Protein AF-A0A135VD25-F1 (afdb_monomer_lite)

Secondary structure (DSSP, 8-state):
----HHHHTTTTTS-HHHHHHHHHHHHH-SSHHHHHHHHHHHHHHS---HHHHHHHHHHHHHTT-TTTHHHHHHH-TT-TTTHHHHHHHHHHHHS-S-HHHHHHHHHHHHHT---HHHHHHHHHHHHHHHHHTT-HHHHHHHHHHHHHHHHH-GGGGGGHHHHHHHHTTT--GGGTHHHHHHHHHHHHHTT-HHHHHHHHHHHHHHHTTT-HHHHHHHHHHHHHHHHHTT--TTGGGSS--

Structure (mmCIF, N/CA/C/O backbone):
data_AF-A0A135VD25-F1
#
_entry.id   AF-A0A135VD25-F1
#
loop_
_atom_site.group_PDB
_atom_site.id
_atom_site.type_symbol
_atom_site.label_atom_id
_atom_site.label_alt_id
_atom_site.label_comp_id
_atom_site.label_asym_id
_atom_site.label_entity_id
_atom_site.label_seq_id
_atom_site.pdbx_PDB_ins_code
_atom_site.Cartn_x
_atom_site.Cartn_y
_atom_site.Cartn_z
_atom_site.occupancy
_atom_site.B_iso_or_equiv
_atom_site.auth_seq_id
_atom_site.auth_comp_id
_atom_site.auth_asym_id
_atom_site.auth_atom_id
_atom_site.pdbx_PDB_model_num
ATOM 1 N N . MET A 1 1 ? -17.285 -12.670 -0.822 1.00 88.38 1 MET A N 1
ATOM 2 C CA . MET A 1 1 ? -16.237 -12.958 -1.839 1.00 88.38 1 MET A CA 1
ATOM 3 C C . MET A 1 1 ? -15.400 -14.140 -1.366 1.00 88.38 1 MET A C 1
ATOM 5 O O . MET A 1 1 ? -15.532 -14.524 -0.210 1.00 88.38 1 MET A O 1
ATOM 9 N N . LYS A 1 2 ? -14.571 -14.756 -2.224 1.00 86.19 2 LYS A N 1
ATOM 10 C CA . LYS A 1 2 ? -13.580 -15.730 -1.731 1.00 86.19 2 LYS A CA 1
ATOM 11 C C . LYS A 1 2 ? -12.600 -15.022 -0.794 1.00 86.19 2 LYS A C 1
ATOM 13 O O . LYS A 1 2 ? -12.337 -13.833 -0.969 1.00 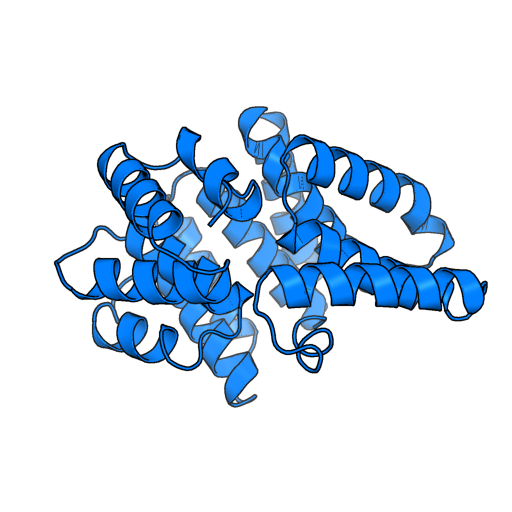86.19 2 LYS A O 1
ATOM 18 N N . THR A 1 3 ? -12.072 -15.758 0.178 1.00 88.06 3 THR A N 1
ATOM 19 C CA . THR A 1 3 ? -10.957 -15.297 1.006 1.00 88.06 3 THR A CA 1
ATOM 20 C C . THR A 1 3 ? -9.816 -14.846 0.100 1.00 88.06 3 THR A C 1
ATOM 22 O O . THR A 1 3 ? -9.421 -15.611 -0.774 1.00 88.06 3 THR A O 1
ATOM 25 N N . LEU A 1 4 ? -9.322 -13.620 0.292 1.00 90.81 4 LEU A N 1
ATOM 26 C CA . LEU A 1 4 ? -8.209 -13.081 -0.487 1.00 90.81 4 LEU A CA 1
ATOM 27 C C . LEU A 1 4 ? -6.986 -12.869 0.389 1.00 90.81 4 LEU A C 1
ATOM 29 O O . LEU A 1 4 ? -7.037 -12.115 1.368 1.00 90.81 4 LEU A O 1
ATOM 33 N N . GLY A 1 5 ? -5.867 -13.440 -0.038 1.00 92.75 5 GLY A N 1
ATOM 34 C CA . GLY A 1 5 ? -4.565 -13.251 0.588 1.00 92.75 5 GLY A CA 1
ATOM 35 C C . GLY A 1 5 ? -4.138 -11.791 0.747 1.00 92.75 5 GLY A C 1
ATOM 36 O O . GLY A 1 5 ? -3.578 -11.408 1.778 1.00 92.75 5 GLY A O 1
ATOM 37 N N . SER A 1 6 ? -4.517 -10.933 -0.209 1.00 92.62 6 SER A N 1
ATOM 38 C CA . SER A 1 6 ? -4.316 -9.475 -0.146 1.00 92.62 6 SER A CA 1
ATOM 39 C C . SER A 1 6 ? -4.931 -8.811 1.095 1.00 92.62 6 SER A C 1
ATOM 41 O O . SER A 1 6 ? -4.497 -7.722 1.472 1.00 92.62 6 SER A O 1
ATOM 43 N N . VAL A 1 7 ? -5.914 -9.456 1.734 1.00 94.75 7 VAL A N 1
ATOM 44 C CA . VAL A 1 7 ? -6.545 -9.026 2.992 1.00 94.75 7 VAL A CA 1
ATOM 45 C C . VAL A 1 7 ? -6.082 -9.894 4.161 1.00 94.75 7 VAL A C 1
ATOM 47 O O . VAL A 1 7 ? -5.692 -9.372 5.204 1.00 94.75 7 VAL A O 1
ATOM 50 N N . THR A 1 8 ? -6.095 -11.219 4.018 1.00 95.69 8 THR A N 1
ATOM 51 C CA . THR A 1 8 ? -5.834 -12.123 5.150 1.00 95.69 8 THR A CA 1
ATOM 52 C C . THR A 1 8 ? -4.394 -12.104 5.633 1.00 95.69 8 THR A C 1
ATOM 54 O O . THR A 1 8 ? -4.139 -12.482 6.776 1.00 95.69 8 THR A O 1
ATOM 57 N N . LYS A 1 9 ? -3.447 -11.603 4.831 1.00 95.00 9 LYS A N 1
ATOM 58 C CA . LYS A 1 9 ? -2.068 -11.379 5.288 1.00 95.00 9 LYS A CA 1
ATOM 59 C C . LYS A 1 9 ? -1.974 -10.463 6.518 1.00 95.00 9 LYS A C 1
ATOM 61 O O . LYS A 1 9 ? -0.999 -10.562 7.253 1.00 95.00 9 LYS A O 1
ATOM 66 N N . TYR A 1 10 ? -2.989 -9.627 6.775 1.00 95.94 10 TYR A N 1
ATOM 67 C CA . TYR A 1 10 ? -3.052 -8.758 7.956 1.00 95.94 10 TYR A CA 1
ATOM 68 C C . TYR A 1 10 ? -3.521 -9.464 9.236 1.00 95.94 10 TYR A C 1
ATOM 70 O O . TYR A 1 10 ? -3.301 -8.943 10.324 1.00 95.94 10 TYR A O 1
ATOM 78 N N . TYR A 1 11 ? -4.148 -10.644 9.152 1.00 96.56 11 TYR A N 1
ATOM 79 C CA . TYR A 1 11 ? -4.859 -11.268 10.285 1.00 96.56 11 TYR A CA 1
ATOM 80 C C . TYR A 1 11 ? -3.990 -11.619 11.487 1.00 96.56 11 TYR A C 1
ATOM 82 O O . TYR A 1 11 ? -4.513 -11.757 12.589 1.00 96.56 11 TYR A O 1
ATOM 90 N N . LYS A 1 12 ? -2.690 -11.810 11.269 1.00 95.75 12 LYS A N 1
ATOM 91 C CA . LYS A 1 12 ? -1.729 -12.105 12.334 1.00 95.75 12 LYS A CA 1
ATOM 92 C C . LYS A 1 12 ? -1.197 -10.862 13.043 1.00 95.75 12 LYS A C 1
ATOM 94 O O . LYS A 1 12 ? -0.591 -10.998 14.095 1.00 95.75 12 LYS A O 1
ATOM 99 N N . PHE A 1 13 ? -1.415 -9.687 12.458 1.00 96.25 13 PHE A N 1
ATOM 100 C CA . PHE A 1 13 ? -0.903 -8.425 12.973 1.00 96.25 13 PHE A CA 1
ATOM 101 C C . PHE A 1 13 ? -1.983 -7.592 13.657 1.00 96.25 13 PHE A C 1
ATOM 103 O O . PHE A 1 13 ? -1.699 -6.907 14.622 1.00 96.25 13 PHE A O 1
ATOM 110 N N . VAL A 1 14 ? -3.222 -7.668 13.171 1.00 96.88 14 VAL A N 1
ATOM 111 C CA . VAL A 1 14 ? -4.317 -6.850 13.702 1.00 96.88 14 VAL A CA 1
ATOM 112 C C . VAL A 1 14 ? -4.973 -7.475 14.929 1.00 96.88 14 VAL A C 1
ATOM 114 O O . VAL A 1 14 ? -5.020 -8.700 15.086 1.00 96.88 14 VAL A O 1
ATOM 117 N N . ASP A 1 15 ? -5.579 -6.631 15.762 1.00 96.38 15 ASP A N 1
ATOM 118 C CA . ASP A 1 15 ? -6.350 -7.086 16.916 1.00 96.38 15 ASP A CA 1
ATOM 119 C C . ASP A 1 15 ? -7.551 -7.982 16.515 1.00 96.38 15 ASP A C 1
ATOM 121 O O . ASP A 1 15 ? -8.098 -7.856 15.408 1.00 96.38 15 ASP A O 1
ATOM 125 N N . PRO A 1 16 ? -8.034 -8.870 17.412 1.00 96.38 16 PRO A N 1
ATOM 126 C CA . PRO A 1 16 ? -9.152 -9.767 17.111 1.00 96.38 16 PRO A CA 1
ATOM 127 C C . PRO A 1 16 ? -10.431 -9.063 16.637 1.00 96.38 16 PRO A C 1
ATOM 129 O O . PRO A 1 16 ? -11.150 -9.603 15.797 1.00 96.38 16 PRO A O 1
ATOM 132 N N . GLY A 1 17 ? -10.726 -7.862 17.141 1.00 96.25 17 GLY A N 1
ATOM 133 C CA . GLY A 1 17 ? -11.891 -7.082 16.727 1.00 96.25 17 GLY A CA 1
ATOM 134 C C . GLY A 1 17 ? -11.753 -6.560 15.298 1.00 96.25 17 GLY A C 1
ATOM 135 O O . GLY A 1 17 ? -12.694 -6.667 14.507 1.00 96.25 17 GLY A O 1
ATOM 136 N N . THR A 1 18 ? -10.573 -6.058 14.932 1.00 96.62 18 THR A N 1
ATOM 137 C CA . THR A 1 18 ? -10.276 -5.659 13.547 1.00 96.62 18 THR A CA 1
ATOM 138 C C . THR A 1 18 ? -10.302 -6.860 12.604 1.00 96.62 18 THR A C 1
ATOM 140 O O . THR A 1 18 ? -10.887 -6.766 11.523 1.00 96.62 18 THR A O 1
ATOM 143 N N . ARG A 1 19 ? -9.778 -8.019 13.022 1.00 97.25 19 ARG A N 1
ATOM 144 C CA . ARG A 1 19 ? -9.873 -9.264 12.247 1.00 97.25 19 ARG A CA 1
ATOM 145 C C . ARG A 1 19 ? -11.322 -9.674 11.972 1.00 97.25 19 ARG A C 1
ATOM 147 O O . ARG A 1 19 ? -11.669 -9.885 10.813 1.00 97.25 19 ARG A O 1
ATOM 154 N N . ILE A 1 20 ? -12.170 -9.728 13.002 1.00 96.81 20 ILE A N 1
ATOM 155 C CA . ILE A 1 20 ? -13.599 -10.059 12.852 1.00 96.81 20 ILE A CA 1
ATOM 156 C C . ILE A 1 20 ? -14.283 -9.073 11.897 1.00 96.81 20 ILE A C 1
ATOM 158 O O . ILE A 1 20 ? -15.093 -9.469 11.060 1.00 96.81 20 ILE A O 1
ATOM 162 N N . MET A 1 21 ? -13.951 -7.781 11.980 1.00 96.50 21 MET A N 1
ATOM 163 C CA . MET A 1 21 ? -14.495 -6.784 11.058 1.00 96.50 21 MET A CA 1
ATOM 164 C C . MET A 1 21 ? -14.077 -7.062 9.607 1.00 96.50 21 MET A C 1
ATOM 166 O O . MET A 1 21 ? -14.935 -7.013 8.725 1.00 96.50 21 MET A O 1
ATOM 170 N N . LEU A 1 22 ? -12.800 -7.372 9.356 1.00 96.75 22 LEU A N 1
ATOM 171 C CA . LEU A 1 22 ? -12.301 -7.727 8.023 1.00 96.75 22 LEU A CA 1
ATOM 172 C C . LEU A 1 22 ? -13.005 -8.975 7.472 1.00 96.75 22 LEU A C 1
ATOM 174 O O . LEU A 1 22 ? -13.460 -8.948 6.330 1.00 96.75 22 LEU A O 1
ATOM 178 N N . GLU A 1 23 ? -13.125 -10.034 8.279 1.00 96.56 23 GLU A N 1
ATOM 179 C CA . GLU A 1 23 ? -13.826 -11.279 7.925 1.00 96.56 23 GLU A CA 1
ATOM 180 C C . GLU A 1 23 ? -15.292 -10.992 7.552 1.00 96.56 23 GLU A C 1
ATOM 182 O O . GLU A 1 23 ? -15.715 -11.291 6.436 1.00 96.56 23 GLU A O 1
ATOM 187 N N . ASN A 1 24 ? -16.031 -10.272 8.403 1.00 96.44 24 ASN A N 1
ATOM 188 C CA . ASN A 1 24 ? -17.435 -9.921 8.155 1.00 96.44 24 ASN A CA 1
ATOM 189 C C . ASN A 1 24 ? -17.642 -9.116 6.859 1.00 96.44 24 ASN A C 1
ATOM 191 O O . ASN A 1 24 ? -18.614 -9.332 6.124 1.00 96.44 24 ASN A O 1
ATOM 195 N N . GLN A 1 25 ? -16.754 -8.156 6.567 1.00 96.81 25 GLN A N 1
ATOM 196 C CA . GLN A 1 25 ? -16.866 -7.384 5.326 1.00 96.81 25 GLN A CA 1
ATOM 197 C C . GLN A 1 25 ? -16.511 -8.228 4.100 1.00 96.81 25 GLN A C 1
ATOM 199 O O . GLN A 1 25 ? -17.143 -8.073 3.057 1.00 96.81 25 GLN A O 1
ATOM 204 N N . MET A 1 26 ? -15.540 -9.133 4.214 1.00 95.69 26 MET A N 1
ATOM 205 C CA . MET A 1 26 ? -15.128 -10.021 3.128 1.00 95.69 26 MET A CA 1
ATOM 206 C C . MET A 1 26 ? -16.200 -11.079 2.817 1.00 95.69 26 MET A C 1
ATOM 208 O O . MET A 1 26 ? -16.480 -11.352 1.649 1.00 95.69 26 MET A O 1
ATOM 212 N N . ASP A 1 27 ? -16.885 -11.619 3.821 1.00 96.06 27 ASP A N 1
ATOM 213 C CA . ASP A 1 27 ? -17.951 -12.607 3.611 1.00 96.06 27 ASP A CA 1
ATOM 214 C C . ASP A 1 27 ? -19.111 -12.039 2.781 1.00 96.06 27 ASP A C 1
ATOM 216 O O . ASP A 1 27 ? -19.686 -12.726 1.933 1.00 96.06 27 ASP A O 1
ATOM 220 N N . THR A 1 28 ? -19.414 -10.752 2.967 1.00 95.38 28 THR A N 1
ATOM 221 C CA . THR A 1 28 ? -20.567 -10.084 2.341 1.00 95.38 28 THR A CA 1
ATOM 222 C C . THR A 1 28 ? -20.237 -9.268 1.091 1.00 95.38 28 THR A C 1
ATOM 224 O O . THR A 1 28 ? -21.154 -8.827 0.393 1.00 95.38 28 THR A O 1
ATOM 227 N N . ALA A 1 29 ? -18.956 -9.052 0.793 1.00 96.44 29 ALA A N 1
ATOM 228 C CA . ALA A 1 29 ? -18.524 -8.291 -0.373 1.00 96.44 29 ALA A CA 1
ATOM 229 C C . ALA A 1 29 ? -18.612 -9.097 -1.675 1.00 96.44 29 ALA A C 1
ATOM 231 O O . ALA A 1 29 ? -18.385 -10.311 -1.689 1.00 96.44 29 ALA A O 1
ATOM 232 N N . ALA A 1 30 ? -18.908 -8.413 -2.781 1.00 95.06 30 ALA A N 1
ATOM 233 C CA . ALA A 1 30 ? -18.893 -9.021 -4.114 1.00 95.06 30 ALA A CA 1
ATOM 234 C C . ALA A 1 30 ? -17.461 -9.307 -4.605 1.00 95.06 30 ALA A C 1
ATOM 236 O O . ALA A 1 30 ? -17.173 -10.414 -5.057 1.00 95.06 30 ALA A O 1
ATOM 237 N N . ASP A 1 31 ? -16.568 -8.332 -4.440 1.00 93.25 31 ASP A N 1
ATOM 238 C CA . ASP A 1 31 ? -15.177 -8.316 -4.900 1.00 93.25 31 ASP A CA 1
ATOM 239 C C . ASP A 1 31 ? -14.305 -7.485 -3.934 1.00 93.25 31 ASP A C 1
ATOM 241 O O . ASP A 1 31 ? -14.795 -6.965 -2.922 1.00 93.25 31 ASP A O 1
ATOM 245 N N . TYR A 1 32 ? -13.006 -7.353 -4.227 1.00 93.31 32 TYR A N 1
ATOM 246 C CA . TYR A 1 32 ? -12.076 -6.605 -3.376 1.00 93.31 32 TYR A CA 1
ATOM 247 C C . TYR A 1 32 ? -12.460 -5.122 -3.253 1.00 93.31 32 TYR A C 1
ATOM 249 O O . TYR A 1 32 ? -12.418 -4.566 -2.153 1.00 93.31 32 TYR A O 1
ATOM 257 N N . LYS A 1 33 ? -12.889 -4.470 -4.337 1.00 92.25 33 LYS A N 1
ATOM 258 C CA . LYS A 1 33 ? -13.332 -3.067 -4.306 1.00 92.25 33 LYS A CA 1
ATOM 259 C C . LYS A 1 33 ? -14.552 -2.864 -3.404 1.00 92.25 33 LYS A C 1
ATOM 261 O O . LYS A 1 33 ? -14.573 -1.917 -2.607 1.00 92.25 33 LYS A O 1
ATOM 266 N N . ASP A 1 34 ? -15.560 -3.728 -3.500 1.00 94.88 34 ASP A N 1
ATOM 267 C CA . ASP A 1 34 ? -16.733 -3.691 -2.624 1.00 94.88 34 ASP A CA 1
ATOM 268 C C . ASP A 1 34 ? -16.338 -3.949 -1.165 1.00 94.88 34 ASP A C 1
ATOM 270 O O . ASP A 1 34 ? -16.793 -3.227 -0.274 1.00 94.88 34 ASP A O 1
ATOM 274 N N . PHE A 1 35 ? -15.426 -4.897 -0.925 1.00 96.38 35 PHE A N 1
ATOM 275 C CA . PHE A 1 35 ? -14.858 -5.151 0.398 1.00 96.38 35 PHE A CA 1
ATOM 276 C C . PHE A 1 35 ? -14.223 -3.896 0.995 1.00 96.38 35 PHE A C 1
ATOM 278 O O . PHE A 1 35 ? -14.603 -3.503 2.100 1.00 96.38 35 PHE A O 1
ATOM 285 N N . VAL A 1 36 ? -13.312 -3.221 0.282 1.00 95.69 36 VAL A N 1
ATOM 286 C CA . VAL A 1 36 ? -12.643 -2.045 0.854 1.00 95.69 36 VAL A CA 1
ATOM 287 C C . VAL A 1 36 ? -13.655 -0.934 1.135 1.00 95.69 36 VAL A C 1
ATOM 289 O O . VAL A 1 36 ? -13.622 -0.330 2.206 1.00 95.69 36 VAL A O 1
ATOM 292 N N . ARG A 1 37 ? -14.613 -0.691 0.232 1.00 95.62 37 ARG A N 1
ATOM 293 C CA . ARG A 1 37 ? -15.678 0.304 0.448 1.00 95.62 37 ARG A CA 1
ATOM 294 C C . ARG A 1 37 ? -16.497 0.007 1.709 1.00 95.62 37 ARG A C 1
ATOM 296 O O . ARG A 1 37 ? -16.791 0.923 2.486 1.00 95.62 37 ARG A O 1
ATOM 303 N N . ARG A 1 38 ? -16.877 -1.255 1.914 1.00 96.31 38 ARG A N 1
ATOM 304 C CA . ARG A 1 38 ? -17.613 -1.708 3.102 1.00 96.31 38 ARG A CA 1
ATOM 305 C C . ARG A 1 38 ? -16.776 -1.579 4.366 1.00 96.31 38 ARG A C 1
ATOM 307 O O . ARG A 1 38 ? -17.269 -1.037 5.351 1.00 96.31 38 ARG A O 1
ATOM 314 N N . PHE A 1 39 ? -15.508 -1.979 4.317 1.00 97.25 39 PHE A N 1
ATOM 315 C CA . PHE A 1 39 ? -14.579 -1.847 5.435 1.00 97.25 39 PHE A CA 1
ATOM 316 C C . PHE A 1 39 ? -14.384 -0.386 5.840 1.00 97.25 39 PHE A C 1
ATOM 318 O O . PHE A 1 39 ? -14.603 -0.048 6.999 1.00 97.25 39 PHE A O 1
ATOM 325 N N . CYS A 1 40 ? -14.113 0.517 4.895 1.00 97.56 40 CYS A N 1
ATOM 326 C CA . CYS A 1 40 ? -14.043 1.951 5.185 1.00 97.56 40 CYS A CA 1
ATOM 327 C C . CYS A 1 40 ? -15.357 2.485 5.770 1.00 97.56 40 CYS A C 1
ATOM 329 O O . CYS A 1 40 ? -15.331 3.290 6.698 1.00 97.56 40 CYS A O 1
ATOM 331 N N . THR A 1 41 ? -16.507 2.027 5.263 1.00 97.06 41 THR A N 1
ATOM 332 C CA . THR A 1 41 ? -17.819 2.421 5.799 1.00 97.06 41 THR A CA 1
ATOM 333 C C . THR A 1 41 ? -17.974 1.979 7.252 1.00 97.06 41 THR A C 1
ATOM 335 O O . THR A 1 41 ? -18.318 2.815 8.085 1.00 97.06 41 THR A O 1
ATOM 338 N N . ALA A 1 42 ? -17.662 0.719 7.567 1.00 96.69 42 ALA A N 1
ATOM 339 C CA . ALA A 1 42 ? -17.700 0.185 8.927 1.00 96.69 42 ALA A CA 1
ATOM 340 C C . ALA A 1 42 ? -16.776 0.978 9.861 1.00 96.69 42 ALA A C 1
ATOM 342 O O . ALA A 1 42 ? -17.236 1.482 10.884 1.00 96.69 42 ALA A O 1
ATOM 343 N N . VAL A 1 43 ? -15.525 1.208 9.449 1.00 97.19 43 VAL A N 1
ATOM 344 C CA . VAL A 1 43 ? -14.554 2.013 10.206 1.00 97.19 43 VAL A CA 1
ATOM 345 C C . VAL A 1 43 ? -15.089 3.411 10.496 1.00 97.19 43 VAL A C 1
ATOM 347 O O . VAL A 1 43 ? -15.004 3.853 11.630 1.00 97.19 43 VAL A O 1
ATOM 350 N N . THR A 1 44 ? -15.704 4.090 9.522 1.00 97.38 44 THR A N 1
ATOM 351 C CA . THR A 1 44 ? -16.253 5.448 9.722 1.00 97.38 44 THR A CA 1
ATOM 352 C C . THR A 1 44 ? -17.595 5.509 10.460 1.00 97.38 44 THR A C 1
ATOM 354 O O . THR A 1 44 ? -18.042 6.608 10.797 1.00 97.38 44 THR A O 1
ATOM 357 N N . SER A 1 45 ? -18.261 4.370 10.678 1.00 96.19 45 SER A N 1
ATOM 358 C CA . SER A 1 45 ? -19.593 4.323 11.298 1.00 96.19 45 SER A CA 1
ATOM 359 C C . SER A 1 45 ? -19.563 4.453 12.824 1.00 96.19 45 SER A C 1
ATOM 361 O O . SER A 1 45 ? -20.534 4.913 13.421 1.00 96.19 45 SER A O 1
ATOM 363 N N . GLU A 1 46 ? -18.432 4.121 13.440 1.00 90.44 46 GLU A N 1
ATOM 364 C CA . GLU A 1 46 ? -18.203 4.166 14.884 1.00 90.44 46 GLU A CA 1
ATOM 365 C C . GLU A 1 46 ? -16.844 4.805 15.200 1.00 90.44 46 GLU A C 1
ATOM 367 O O . GLU A 1 46 ? -16.122 5.229 14.300 1.00 90.44 46 GLU A O 1
ATOM 372 N N . GLU A 1 47 ? -16.500 4.960 16.477 1.00 94.19 47 GLU A N 1
ATOM 373 C CA . GLU A 1 47 ? -15.145 5.384 16.831 1.00 94.19 47 GLU A CA 1
ATOM 374 C C . GLU A 1 47 ? -14.182 4.208 16.638 1.00 94.19 47 GLU A C 1
ATOM 376 O O . GLU A 1 47 ? -14.451 3.104 17.107 1.00 94.19 47 GLU A O 1
ATOM 381 N N . SER A 1 48 ? -13.078 4.434 15.925 1.00 94.62 48 SER A N 1
ATOM 382 C CA . SER A 1 48 ? -12.114 3.391 15.566 1.00 94.62 48 SER A CA 1
ATOM 383 C C . SER A 1 48 ? -10.724 3.791 16.036 1.00 94.62 48 SER A C 1
ATOM 385 O O . SER A 1 48 ? -10.363 4.964 15.985 1.00 94.62 48 SER A O 1
ATOM 387 N N . HIS A 1 49 ? -9.931 2.812 16.465 1.00 94.38 49 HIS A N 1
ATOM 388 C CA . HIS A 1 49 ? -8.531 3.033 16.819 1.00 94.38 49 HIS A CA 1
ATOM 389 C C . HIS A 1 49 ? -7.674 3.325 15.578 1.00 94.38 49 HIS A C 1
ATOM 391 O O . HIS A 1 49 ? -7.995 2.879 14.472 1.00 94.38 49 HIS A O 1
ATOM 397 N N . ASP A 1 50 ? -6.568 4.046 15.774 1.00 94.69 50 ASP A N 1
ATOM 398 C CA . ASP A 1 50 ? -5.722 4.564 14.691 1.00 94.69 50 ASP A CA 1
ATOM 399 C C . ASP A 1 50 ? -5.191 3.483 13.742 1.00 94.69 50 ASP A C 1
ATOM 401 O O . ASP A 1 50 ? -5.145 3.715 12.539 1.00 94.69 50 ASP A O 1
ATOM 405 N N . GLU A 1 51 ? -4.861 2.288 14.238 1.00 96.12 51 GLU A N 1
ATOM 406 C CA . GLU A 1 51 ? -4.440 1.158 13.397 1.00 96.12 51 GLU A CA 1
ATOM 407 C C . GLU A 1 51 ? -5.513 0.765 12.370 1.00 96.12 51 GLU A C 1
ATOM 409 O O . GLU A 1 51 ? -5.229 0.552 11.189 1.00 96.12 51 GLU A O 1
ATOM 414 N N . ARG A 1 52 ? -6.777 0.709 12.798 1.00 97.12 52 ARG A N 1
ATOM 415 C CA . ARG A 1 52 ? -7.891 0.340 11.922 1.00 97.12 52 ARG A CA 1
ATOM 416 C C . ARG A 1 52 ? -8.165 1.433 10.891 1.00 97.12 52 ARG A C 1
ATOM 418 O O . ARG A 1 52 ? -8.449 1.131 9.730 1.00 97.12 52 ARG A O 1
ATOM 425 N N . VAL A 1 53 ? -8.043 2.699 11.297 1.00 98.12 53 VAL A N 1
ATOM 426 C CA . VAL A 1 53 ? -8.140 3.857 10.394 1.00 98.12 53 VAL A CA 1
ATOM 427 C C . VAL A 1 53 ? -6.998 3.838 9.376 1.00 98.12 53 VAL A C 1
ATOM 429 O O . VAL A 1 53 ? -7.244 4.014 8.182 1.00 98.12 53 VAL A O 1
ATOM 432 N N . TYR A 1 54 ? -5.775 3.549 9.824 1.00 98.12 54 TYR A N 1
ATOM 433 C CA . TYR A 1 54 ? -4.602 3.342 8.978 1.00 98.12 54 TYR A CA 1
ATOM 434 C C . TYR A 1 54 ? -4.854 2.243 7.945 1.00 98.12 54 TYR A C 1
ATOM 436 O O . TYR A 1 54 ? -4.704 2.489 6.748 1.00 98.12 54 TYR A O 1
ATOM 444 N N . LEU A 1 55 ? -5.308 1.062 8.374 1.00 97.75 55 LEU A N 1
ATOM 445 C CA . LEU A 1 55 ? -5.550 -0.059 7.470 1.00 97.75 55 LEU A CA 1
ATOM 446 C C . LEU A 1 55 ? -6.636 0.285 6.444 1.00 97.75 55 LEU A C 1
ATOM 448 O O . LEU A 1 55 ? -6.472 0.005 5.256 1.00 97.75 55 LEU A O 1
ATOM 452 N N . ALA A 1 56 ? -7.713 0.951 6.866 1.00 97.88 56 ALA A N 1
ATOM 453 C CA . ALA A 1 56 ? -8.765 1.410 5.964 1.00 97.88 56 ALA A CA 1
ATOM 454 C C . ALA A 1 56 ? -8.243 2.425 4.938 1.00 97.88 56 ALA A C 1
ATOM 456 O O . ALA A 1 56 ? -8.538 2.291 3.751 1.00 97.88 56 ALA A O 1
ATOM 457 N N . ALA A 1 57 ? -7.445 3.409 5.362 1.00 97.75 57 ALA A N 1
ATOM 458 C CA . ALA A 1 57 ? -6.843 4.397 4.469 1.00 97.75 57 ALA A CA 1
ATOM 459 C C . ALA A 1 57 ? -5.866 3.739 3.486 1.00 97.75 57 ALA A C 1
ATOM 461 O O . ALA A 1 57 ? -5.922 3.984 2.280 1.00 97.75 57 ALA A O 1
ATOM 462 N N . ARG A 1 58 ? -5.023 2.832 3.977 1.00 95.44 58 ARG A N 1
ATOM 463 C CA . ARG A 1 58 ? -4.083 2.061 3.169 1.00 95.44 58 ARG A CA 1
ATOM 464 C C . ARG A 1 58 ? -4.808 1.268 2.085 1.00 95.44 58 ARG A C 1
ATOM 466 O O . ARG A 1 58 ? -4.503 1.428 0.902 1.00 95.44 58 ARG A O 1
ATOM 473 N N . LEU A 1 59 ? -5.779 0.437 2.465 1.00 94.88 59 LEU A N 1
ATOM 474 C CA . LEU A 1 59 ? -6.572 -0.352 1.519 1.00 94.88 59 LEU A CA 1
ATOM 475 C C . LEU A 1 59 ? -7.322 0.558 0.539 1.00 94.88 59 LEU A C 1
ATOM 477 O O . LEU A 1 59 ? -7.359 0.258 -0.654 1.00 94.88 59 LEU A O 1
ATOM 481 N N . ALA A 1 60 ? -7.850 1.694 1.011 1.00 94.56 60 ALA A N 1
ATOM 482 C CA . ALA A 1 60 ? -8.545 2.654 0.163 1.00 94.56 60 ALA A CA 1
ATOM 483 C C . ALA A 1 60 ? -7.652 3.262 -0.915 1.00 94.56 60 ALA A C 1
ATOM 485 O O . ALA A 1 60 ? -8.063 3.357 -2.072 1.00 94.56 60 ALA A O 1
ATOM 486 N N . LEU A 1 61 ? -6.418 3.619 -0.560 1.00 91.81 61 LEU A N 1
ATOM 487 C CA . LEU A 1 61 ? -5.439 4.118 -1.518 1.00 91.81 61 LEU A CA 1
ATOM 488 C C . LEU A 1 61 ? -5.147 3.080 -2.613 1.00 91.81 61 LEU A C 1
ATOM 490 O O . LEU A 1 61 ? -5.031 3.441 -3.781 1.00 91.81 61 LEU A O 1
ATOM 494 N N . HIS A 1 62 ? -5.074 1.791 -2.258 1.00 86.25 62 HIS A N 1
ATOM 495 C CA . HIS A 1 62 ? -4.756 0.723 -3.209 1.00 86.25 62 HIS A CA 1
ATOM 496 C C . HIS A 1 62 ? -5.777 0.556 -4.342 1.00 86.25 62 HIS A C 1
ATOM 498 O O . HIS A 1 62 ? -5.355 0.154 -5.424 1.00 86.25 62 HIS A O 1
ATOM 504 N N . TYR A 1 63 ? -7.060 0.872 -4.122 1.00 83.50 63 TYR A N 1
ATOM 505 C CA . TYR A 1 63 ? -8.108 0.757 -5.151 1.00 83.50 63 TYR A CA 1
ATOM 506 C C . TYR A 1 63 ? -8.531 2.096 -5.785 1.00 83.50 63 TYR A C 1
ATOM 508 O O . TYR A 1 63 ? -9.482 2.141 -6.564 1.00 83.50 63 TYR A O 1
ATOM 516 N N . GLY A 1 64 ? -7.869 3.204 -5.438 1.00 79.19 64 GLY A N 1
ATOM 517 C CA . GLY A 1 64 ? -8.184 4.538 -5.966 1.00 79.19 64 GLY A CA 1
ATOM 518 C C . GLY A 1 64 ? -9.154 5.368 -5.116 1.00 79.19 64 GLY A C 1
ATOM 519 O O . GLY A 1 64 ? -9.333 6.544 -5.396 1.00 79.19 64 GLY A O 1
ATOM 520 N N . GLY A 1 65 ? -9.738 4.812 -4.048 1.00 76.50 65 GLY A N 1
ATOM 521 C CA . GLY A 1 65 ? -10.213 5.536 -2.856 1.00 76.50 65 GLY A CA 1
ATOM 522 C C . GLY A 1 65 ? -11.217 6.694 -2.998 1.00 76.50 65 GLY A C 1
ATOM 523 O O . GLY A 1 65 ? -11.537 7.291 -1.971 1.00 76.50 65 GLY A O 1
ATOM 524 N N . HIS A 1 66 ? -11.727 7.021 -4.191 1.00 79.06 66 HIS A N 1
ATOM 525 C CA . HIS A 1 66 ? -12.412 8.296 -4.464 1.00 79.06 66 HIS A CA 1
ATOM 526 C C . HIS A 1 66 ? -13.600 8.592 -3.536 1.00 79.06 66 HIS A C 1
ATOM 528 O O . HIS A 1 66 ? -13.757 9.731 -3.103 1.00 79.06 66 HIS A O 1
ATOM 534 N N . ASP A 1 67 ? -14.371 7.572 -3.149 1.00 87.81 67 ASP A N 1
ATOM 535 C CA . ASP A 1 67 ? -15.518 7.747 -2.248 1.00 87.81 67 ASP A CA 1
ATOM 536 C C . ASP A 1 67 ? -15.184 7.516 -0.765 1.00 87.81 67 ASP A C 1
ATOM 538 O O . ASP A 1 67 ? -15.841 8.075 0.118 1.00 87.81 67 ASP A O 1
ATOM 542 N N . SER A 1 68 ? -14.181 6.682 -0.473 1.00 94.06 68 SER A N 1
ATOM 543 C CA . SER A 1 68 ? -13.854 6.251 0.896 1.00 94.06 68 SER A CA 1
ATOM 544 C C . SER A 1 68 ? -12.866 7.186 1.577 1.00 94.06 68 SER A C 1
ATOM 546 O O . SER A 1 68 ? -13.044 7.523 2.748 1.00 94.06 68 SER A O 1
ATOM 548 N N . MET A 1 69 ? -11.852 7.656 0.847 1.00 95.62 69 MET A N 1
ATOM 549 C CA . MET A 1 69 ? -10.803 8.494 1.418 1.00 95.62 69 MET A CA 1
ATOM 550 C C . MET A 1 69 ? -11.342 9.829 1.950 1.00 95.62 69 MET A C 1
ATOM 552 O O . MET A 1 69 ? -11.023 10.167 3.090 1.00 95.62 69 MET A O 1
ATOM 556 N N . PRO A 1 70 ? -12.227 10.563 1.238 1.00 95.56 70 PRO A N 1
ATOM 557 C CA . PRO A 1 70 ? -12.808 11.790 1.786 1.00 95.56 70 PRO A CA 1
ATOM 558 C C . PRO A 1 70 ? -13.585 11.569 3.092 1.00 95.56 70 PRO A C 1
ATOM 560 O O . PRO A 1 70 ? -13.587 12.438 3.965 1.00 95.56 70 PRO A O 1
ATOM 563 N N . ARG A 1 71 ? -14.230 10.404 3.258 1.00 96.12 71 ARG A N 1
ATOM 564 C CA . ARG A 1 71 ? -14.964 10.058 4.488 1.00 96.12 71 ARG A CA 1
ATOM 565 C C . ARG A 1 71 ? -14.015 9.784 5.649 1.00 96.12 71 ARG A C 1
ATOM 567 O O . ARG A 1 71 ? -14.247 10.306 6.738 1.00 96.12 71 ARG A O 1
ATOM 574 N N . LEU A 1 72 ? -12.944 9.027 5.402 1.00 97.50 72 LEU A N 1
ATOM 575 C CA . LEU A 1 72 ? -11.893 8.762 6.388 1.00 97.50 72 LEU A CA 1
ATOM 576 C C . LEU A 1 72 ? -11.224 10.063 6.848 1.00 97.50 72 LEU A C 1
ATOM 578 O O . LEU A 1 72 ? -11.181 10.324 8.046 1.00 97.50 72 LEU A O 1
ATOM 582 N N . VAL A 1 73 ? -10.821 10.929 5.910 1.00 96.62 73 VAL A N 1
ATOM 583 C CA . VAL A 1 73 ? -10.224 12.246 6.208 1.00 96.62 73 VAL A CA 1
ATOM 584 C C . VAL A 1 73 ? -11.165 13.108 7.049 1.00 96.62 73 VAL A C 1
ATOM 586 O O . VAL A 1 73 ? -10.736 13.729 8.018 1.00 96.62 73 VAL A O 1
ATOM 589 N N . LYS A 1 74 ? -12.456 13.150 6.697 1.00 97.06 74 LYS A N 1
ATOM 590 C CA . LYS A 1 74 ? -13.449 13.955 7.421 1.00 97.06 74 LYS A CA 1
ATOM 591 C C . LYS A 1 74 ? -13.674 13.457 8.850 1.00 97.06 74 LYS A C 1
ATOM 593 O O . LYS A 1 74 ? -13.857 14.279 9.745 1.00 97.06 74 LYS A O 1
ATOM 598 N N . LYS A 1 75 ? -13.722 12.139 9.057 1.00 98.06 75 LYS A N 1
ATOM 599 C CA . LYS A 1 75 ? -14.001 11.524 10.364 1.00 98.06 75 LYS A CA 1
ATOM 600 C C . LYS A 1 75 ? -12.759 11.491 11.263 1.00 98.06 75 LYS A C 1
ATOM 602 O O . LYS A 1 75 ? -12.895 11.747 12.454 1.00 98.06 75 LYS A O 1
ATOM 607 N N . TYR A 1 76 ? -11.577 11.248 10.695 1.00 98.00 76 TYR A N 1
ATOM 608 C CA . TYR A 1 76 ? -10.309 11.094 11.420 1.00 98.00 76 TYR A CA 1
ATOM 609 C C . TYR A 1 76 ? -9.205 12.020 10.878 1.00 98.00 76 TYR A C 1
ATOM 611 O O . TYR A 1 76 ? -8.148 11.538 10.463 1.00 98.00 76 TYR A O 1
ATOM 619 N N . PRO A 1 77 ? -9.395 13.353 10.884 1.00 96.88 77 PRO A N 1
ATOM 620 C CA . PRO A 1 77 ? -8.398 14.287 10.350 1.00 96.88 77 PRO A CA 1
ATOM 621 C C . PRO A 1 77 ? -7.083 14.272 11.148 1.00 96.88 77 PRO A C 1
ATOM 623 O O . PRO A 1 77 ? -6.024 14.627 10.632 1.00 96.88 77 PRO A O 1
ATOM 626 N N . SER A 1 78 ? -7.156 13.856 12.413 1.00 96.12 78 SER A N 1
ATOM 627 C CA . SER A 1 78 ? -6.047 13.868 13.367 1.00 96.12 78 SER A CA 1
ATOM 628 C C . SER A 1 78 ? -5.229 12.577 13.385 1.00 96.12 78 SER A C 1
ATOM 630 O O . SER A 1 78 ? -4.215 12.547 14.072 1.00 96.12 78 SER A O 1
ATOM 632 N N . SER A 1 79 ? -5.647 11.528 12.665 1.00 97.56 79 SER A N 1
ATOM 633 C CA . SER A 1 79 ? -4.964 10.231 12.704 1.00 97.56 79 SER A CA 1
ATOM 634 C C . SER A 1 79 ? -3.571 10.344 12.089 1.00 97.56 79 SER A C 1
ATOM 636 O O . SER A 1 79 ? -3.431 10.578 10.885 1.00 97.56 79 SER A O 1
ATOM 638 N N . VAL A 1 80 ? -2.540 10.197 12.924 1.00 97.81 80 VAL A N 1
ATOM 639 C CA . VAL A 1 80 ? -1.138 10.345 12.509 1.00 97.81 80 VAL A CA 1
ATOM 640 C C . VAL A 1 80 ? -0.759 9.231 11.532 1.00 97.81 80 VAL A C 1
ATOM 642 O O . VAL A 1 80 ? -0.194 9.510 10.478 1.00 97.81 80 VAL A O 1
ATOM 645 N N . LEU A 1 81 ? -1.164 7.988 11.816 1.00 98.00 81 LEU A N 1
ATOM 646 C CA . LEU A 1 81 ? -0.847 6.835 10.970 1.00 98.00 81 LEU A CA 1
ATOM 647 C C . LEU A 1 81 ? -1.532 6.897 9.599 1.00 98.00 81 LEU A C 1
ATOM 649 O O . LEU A 1 81 ? -0.932 6.536 8.589 1.00 98.00 81 LEU A O 1
ATOM 653 N N . ALA A 1 82 ? -2.778 7.373 9.528 1.00 97.81 82 ALA A N 1
ATOM 654 C CA . ALA A 1 82 ? -3.514 7.439 8.265 1.00 97.81 82 ALA A CA 1
ATOM 655 C C . ALA A 1 82 ? -3.143 8.660 7.401 1.00 97.81 82 ALA A C 1
ATOM 657 O O . ALA A 1 82 ? -3.312 8.626 6.177 1.00 97.81 82 ALA A O 1
ATOM 658 N N . ARG A 1 83 ? -2.609 9.731 8.011 1.00 97.69 83 ARG A N 1
ATOM 659 C CA . ARG A 1 83 ? -2.280 10.998 7.337 1.00 97.69 83 ARG A CA 1
ATOM 660 C C . ARG A 1 83 ? -1.398 10.829 6.089 1.00 97.69 83 ARG A C 1
ATOM 662 O O . ARG A 1 83 ? -1.761 11.427 5.072 1.00 97.69 83 ARG A O 1
ATOM 669 N N . PRO A 1 84 ? -0.325 10.013 6.080 1.00 97.75 84 PRO A N 1
ATOM 670 C CA . PRO A 1 84 ? 0.440 9.739 4.863 1.00 97.75 84 PRO A CA 1
ATOM 671 C C . PRO A 1 84 ? -0.414 9.320 3.661 1.00 97.75 84 PRO A C 1
ATOM 673 O O . PRO A 1 84 ? -0.244 9.842 2.559 1.00 97.75 84 PRO A O 1
ATOM 676 N N . TYR A 1 85 ? -1.388 8.432 3.868 1.00 96.81 85 TYR A N 1
ATOM 677 C CA . TYR A 1 85 ? -2.255 7.920 2.801 1.00 96.81 85 TYR A CA 1
ATOM 678 C C . TYR A 1 85 ? -3.271 8.961 2.346 1.00 96.81 85 TYR A C 1
ATOM 680 O O . TYR A 1 85 ? -3.610 9.009 1.163 1.00 96.81 85 TYR A O 1
ATOM 688 N N . TYR A 1 86 ? -3.713 9.838 3.249 1.00 96.31 86 TYR A N 1
ATOM 689 C CA . TYR A 1 86 ? -4.538 10.987 2.885 1.00 96.31 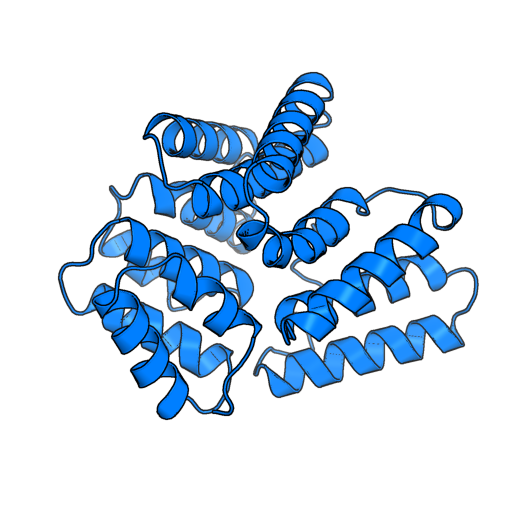86 TYR A CA 1
ATOM 690 C C . TYR A 1 86 ? -3.776 11.925 1.949 1.00 96.31 86 TYR A C 1
ATOM 692 O O . TYR A 1 86 ? -4.300 12.313 0.905 1.00 96.31 86 TYR A O 1
ATOM 700 N N . LEU A 1 87 ? -2.522 12.251 2.277 1.00 95.88 87 LEU A N 1
ATOM 701 C CA . LEU A 1 87 ? -1.696 13.123 1.443 1.00 95.88 87 LEU A CA 1
ATOM 702 C C . LEU A 1 87 ? -1.337 12.470 0.101 1.00 95.88 87 LEU A C 1
ATOM 704 O O . LEU A 1 87 ? -1.391 13.148 -0.927 1.00 95.88 87 LEU A O 1
ATOM 708 N N . LEU A 1 88 ? -1.047 11.165 0.081 1.00 94.00 88 LEU A N 1
ATOM 709 C CA . LEU A 1 88 ? -0.849 10.402 -1.158 1.00 94.00 88 LEU A CA 1
ATOM 710 C C . LEU A 1 88 ? -2.106 10.411 -2.036 1.00 94.00 88 LEU A C 1
ATOM 712 O O . LEU A 1 88 ? -2.014 10.659 -3.236 1.00 94.00 88 LEU A O 1
ATOM 716 N N . PHE A 1 89 ? -3.290 10.217 -1.456 1.00 93.44 89 PHE A N 1
ATOM 717 C CA . PHE A 1 89 ? -4.548 10.303 -2.199 1.00 93.44 89 PHE A CA 1
ATOM 718 C C . PHE A 1 89 ? -4.775 11.691 -2.802 1.00 93.44 89 PHE A C 1
ATOM 720 O O . PHE A 1 89 ? -5.120 11.799 -3.981 1.00 93.44 89 PHE A O 1
ATOM 727 N N . LEU A 1 90 ? -4.547 12.758 -2.027 1.00 92.06 90 LEU A N 1
ATOM 728 C CA . LEU A 1 90 ? -4.642 14.130 -2.534 1.00 92.06 90 LEU A CA 1
ATOM 729 C C . LEU A 1 90 ? -3.641 14.370 -3.668 1.00 92.06 90 LEU A C 1
ATOM 731 O O . LEU A 1 90 ? -3.992 15.001 -4.663 1.00 92.06 90 LEU A O 1
ATOM 735 N N . ARG A 1 91 ? -2.423 13.829 -3.555 1.00 91.31 91 ARG A N 1
ATOM 736 C CA . ARG A 1 91 ? -1.415 13.894 -4.617 1.00 91.31 91 ARG A CA 1
ATOM 737 C C . ARG A 1 91 ? -1.888 13.208 -5.895 1.00 91.31 91 ARG A C 1
ATOM 739 O O . ARG A 1 91 ? -1.805 13.817 -6.953 1.00 91.31 91 ARG A O 1
ATOM 746 N N . HIS A 1 92 ? -2.386 11.976 -5.807 1.00 88.00 92 HIS A N 1
ATOM 747 C CA . HIS A 1 92 ? -2.859 11.238 -6.982 1.00 88.00 92 HIS A CA 1
ATOM 748 C C . HIS A 1 92 ? -4.098 11.875 -7.618 1.00 88.00 92 HIS A C 1
ATOM 750 O O . HIS A 1 92 ? -4.252 11.823 -8.833 1.00 88.00 92 HIS A O 1
ATOM 756 N N . THR A 1 93 ? -4.965 12.489 -6.810 1.00 87.88 93 THR A N 1
ATOM 757 C CA . THR A 1 93 ? -6.227 13.069 -7.293 1.00 87.88 93 THR A CA 1
ATOM 758 C C . THR A 1 93 ? -6.040 14.467 -7.881 1.00 87.88 93 THR A C 1
ATOM 760 O O . THR A 1 93 ? -6.662 14.791 -8.888 1.00 87.88 93 THR A O 1
ATOM 763 N N . TYR A 1 94 ? -5.202 15.302 -7.260 1.00 87.25 94 TYR A N 1
ATOM 764 C CA . TYR A 1 94 ? -5.110 16.731 -7.582 1.00 87.25 94 TYR A CA 1
ATOM 765 C C . TYR A 1 94 ? -3.726 17.178 -8.065 1.00 87.25 94 TYR A C 1
ATOM 767 O O . TYR A 1 94 ? -3.590 18.303 -8.522 1.00 87.25 94 TYR A O 1
ATOM 775 N N . GLY A 1 95 ? -2.684 16.347 -7.962 1.00 83.88 95 GLY A N 1
ATOM 776 C CA . GLY A 1 95 ? -1.325 16.656 -8.437 1.00 83.88 95 GLY A CA 1
ATOM 777 C C . GLY A 1 95 ? -0.520 17.648 -7.581 1.00 83.88 95 GLY A C 1
ATOM 778 O O . GLY A 1 95 ? 0.709 17.599 -7.591 1.00 83.88 95 GLY A O 1
ATOM 779 N N . ASP A 1 96 ? -1.181 18.485 -6.782 1.00 80.31 96 ASP A N 1
ATOM 780 C CA . ASP A 1 96 ? -0.562 19.659 -6.144 1.00 80.31 96 ASP A CA 1
ATOM 781 C C . ASP A 1 96 ? 0.182 19.385 -4.826 1.00 80.31 96 ASP A C 1
ATOM 783 O O . ASP A 1 96 ? 0.849 20.268 -4.289 1.00 80.31 96 ASP A O 1
ATOM 787 N N . MET A 1 97 ? 0.086 18.176 -4.267 1.00 89.94 97 MET A N 1
ATOM 788 C CA . MET A 1 97 ? 0.708 17.865 -2.975 1.00 89.94 97 MET A CA 1
ATOM 789 C C . MET A 1 97 ? 2.211 17.571 -3.134 1.00 89.94 97 MET A C 1
ATOM 791 O O . MET A 1 97 ? 2.553 16.562 -3.762 1.00 89.94 97 MET A O 1
ATOM 795 N N . PRO A 1 98 ? 3.130 18.368 -2.549 1.00 92.69 98 PRO A N 1
ATOM 796 C CA . PRO A 1 98 ? 4.566 18.107 -2.640 1.00 92.69 98 PRO A CA 1
ATOM 797 C C . PRO A 1 98 ? 4.946 16.788 -1.960 1.00 92.69 98 PRO A C 1
ATOM 799 O O . PRO A 1 98 ? 4.539 16.537 -0.827 1.00 92.69 98 PRO A O 1
ATOM 802 N N . LEU A 1 99 ? 5.792 15.979 -2.607 1.00 92.69 99 LEU A N 1
ATOM 803 C CA . LEU A 1 99 ? 6.279 14.712 -2.037 1.00 92.69 99 LEU A CA 1
ATOM 804 C C . LEU A 1 99 ? 6.992 14.893 -0.697 1.00 92.69 99 LEU A C 1
ATOM 806 O O . LEU A 1 99 ? 6.881 14.028 0.161 1.00 92.69 99 LEU A O 1
ATOM 810 N N . MET A 1 100 ? 7.669 16.027 -0.491 1.00 94.25 100 MET A N 1
ATOM 811 C CA . MET A 1 100 ? 8.333 16.299 0.783 1.00 94.25 100 MET A CA 1
ATOM 812 C C . MET A 1 100 ? 7.338 16.363 1.947 1.00 94.25 100 MET A C 1
ATOM 814 O O . MET A 1 100 ? 7.614 15.809 3.001 1.00 94.25 100 MET A O 1
ATOM 818 N N . ARG A 1 101 ? 6.137 16.924 1.740 1.00 95.81 101 ARG A N 1
ATOM 819 C CA . ARG A 1 101 ? 5.089 16.932 2.776 1.00 95.81 101 ARG A CA 1
ATOM 820 C C . ARG A 1 101 ? 4.575 15.532 3.093 1.00 95.81 101 ARG A C 1
ATOM 822 O O . ARG A 1 101 ? 4.237 15.240 4.235 1.00 95.81 101 ARG A O 1
ATOM 829 N N . VAL A 1 102 ? 4.509 14.665 2.081 1.00 96.31 102 VAL A N 1
ATOM 830 C CA . VAL A 1 102 ? 4.170 13.253 2.287 1.00 96.31 102 VAL A CA 1
ATOM 831 C C . VAL A 1 102 ? 5.266 12.579 3.114 1.00 96.31 102 VAL A C 1
ATOM 833 O O . VAL A 1 102 ? 4.951 11.968 4.130 1.00 96.31 102 VAL A O 1
ATOM 836 N N . ALA A 1 103 ? 6.538 12.750 2.741 1.00 96.00 103 ALA A N 1
ATOM 837 C CA . ALA A 1 103 ? 7.678 12.191 3.469 1.00 96.00 103 ALA A CA 1
ATOM 838 C C . ALA A 1 103 ? 7.738 12.673 4.931 1.00 96.00 103 ALA A C 1
ATOM 840 O O . ALA A 1 103 ? 7.913 11.862 5.835 1.00 96.00 103 ALA A O 1
ATOM 841 N N . GLU A 1 104 ? 7.507 13.964 5.182 1.00 96.69 104 GLU A N 1
ATOM 842 C CA . GLU A 1 104 ? 7.401 14.534 6.533 1.00 96.69 104 GLU A CA 1
ATOM 843 C C . GLU A 1 104 ? 6.276 13.877 7.345 1.00 96.69 104 GLU A C 1
ATOM 845 O O . GLU A 1 104 ? 6.489 13.499 8.494 1.00 96.69 104 GLU A O 1
ATOM 850 N N . SER A 1 105 ? 5.097 13.669 6.746 1.00 97.94 105 SER A N 1
ATOM 851 C CA . SER A 1 105 ? 3.995 12.980 7.434 1.00 97.94 105 SER A CA 1
ATOM 852 C C . SER A 1 105 ? 4.294 11.506 7.724 1.00 97.94 105 SER A C 1
ATOM 854 O O . SER A 1 105 ? 3.825 10.971 8.724 1.00 97.94 105 SER A O 1
ATOM 856 N N . ILE A 1 106 ? 5.082 10.844 6.867 1.00 98.06 106 ILE A N 1
ATOM 857 C CA . ILE A 1 106 ? 5.517 9.462 7.091 1.00 98.06 106 ILE A CA 1
ATOM 858 C C . ILE A 1 106 ? 6.479 9.407 8.277 1.00 98.06 106 ILE A C 1
ATOM 860 O O . ILE A 1 106 ? 6.333 8.535 9.127 1.00 98.06 106 ILE A O 1
ATOM 864 N N . ARG A 1 107 ? 7.410 10.361 8.378 1.00 97.38 107 ARG A N 1
ATOM 865 C CA . ARG A 1 107 ? 8.320 10.475 9.527 1.00 97.38 107 ARG A CA 1
ATOM 866 C C . ARG A 1 107 ? 7.572 10.680 10.834 1.00 97.38 107 ARG A C 1
ATOM 868 O O . ARG A 1 107 ? 7.831 9.959 11.784 1.00 97.38 107 ARG A O 1
ATOM 875 N N . GLU A 1 108 ? 6.600 11.590 10.850 1.00 97.94 108 GLU A N 1
ATOM 876 C CA . GLU A 1 108 ? 5.736 11.812 12.017 1.00 97.94 108 GLU A CA 1
ATOM 877 C C . GLU A 1 108 ? 5.027 10.513 12.446 1.00 97.94 108 GLU A C 1
ATOM 879 O O . GLU A 1 108 ? 4.964 10.201 13.634 1.00 97.94 108 GLU A O 1
ATOM 884 N N . ALA A 1 109 ? 4.545 9.721 11.481 1.00 98.12 109 ALA A N 1
ATOM 885 C CA . ALA A 1 109 ? 3.930 8.422 11.745 1.00 98.12 109 ALA A CA 1
ATOM 886 C C . ALA A 1 109 ? 4.923 7.349 12.211 1.00 98.12 109 ALA A C 1
ATOM 888 O O . ALA A 1 109 ? 4.558 6.499 13.016 1.00 98.12 109 ALA A O 1
ATOM 889 N N . LEU A 1 110 ? 6.172 7.371 11.745 1.00 97.75 110 LEU A N 1
ATOM 890 C CA . LEU A 1 110 ? 7.228 6.484 12.244 1.00 97.75 110 LEU A CA 1
ATOM 891 C C . LEU A 1 110 ? 7.638 6.856 13.680 1.00 97.75 110 LEU A C 1
ATOM 893 O O . LEU A 1 110 ? 7.828 5.966 14.513 1.00 97.75 110 LEU A O 1
ATOM 897 N N . ASP A 1 111 ? 7.700 8.153 13.989 1.00 97.69 111 ASP A N 1
ATOM 898 C CA . ASP A 1 111 ? 8.052 8.690 15.309 1.00 97.69 111 ASP A CA 1
ATOM 899 C C . ASP A 1 111 ? 6.973 8.410 16.370 1.00 97.69 111 ASP A C 1
ATOM 901 O O . ASP A 1 111 ? 7.282 8.350 17.561 1.00 97.69 111 ASP A O 1
ATOM 905 N N . SER A 1 112 ? 5.720 8.154 15.968 1.00 96.00 112 SER A N 1
ATOM 906 C CA . SER A 1 112 ? 4.652 7.721 16.882 1.00 96.00 112 SER A CA 1
ATOM 907 C C . SER A 1 112 ? 4.754 6.248 17.304 1.00 96.00 112 SER A C 1
ATOM 909 O O . SER A 1 112 ? 3.807 5.703 17.871 1.00 96.00 112 SER A O 1
ATOM 911 N N . THR A 1 113 ? 5.880 5.585 17.019 1.00 92.25 113 THR A N 1
ATOM 912 C CA . THR A 1 113 ? 6.187 4.197 17.403 1.00 92.25 113 THR A CA 1
ATOM 913 C C . THR A 1 113 ? 5.108 3.178 17.002 1.00 92.25 113 THR A C 1
ATOM 915 O O . THR A 1 113 ? 4.576 2.486 17.869 1.00 92.25 113 THR A O 1
ATOM 918 N N . PRO A 1 114 ? 4.756 3.061 15.707 1.00 96.12 114 PRO A N 1
ATOM 919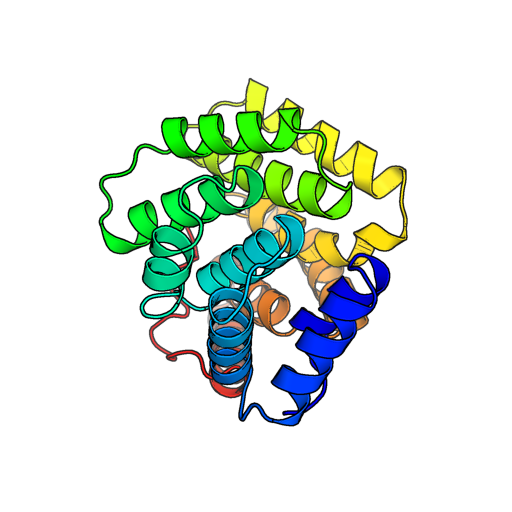 C CA . PRO A 1 114 ? 3.731 2.116 15.285 1.00 96.12 114 PRO A CA 1
ATOM 920 C C . PRO A 1 114 ? 4.230 0.668 15.370 1.00 96.12 114 PRO A C 1
ATOM 922 O O . PRO A 1 114 ? 5.412 0.406 15.610 1.00 96.12 114 PRO A O 1
ATOM 925 N N . GLU A 1 115 ? 3.329 -0.285 15.153 1.00 97.12 115 GLU A N 1
ATOM 926 C CA . GLU A 1 115 ? 3.695 -1.696 15.043 1.00 97.12 115 GLU A CA 1
ATOM 927 C C . GLU A 1 115 ? 4.627 -1.953 13.851 1.00 97.12 115 GLU A C 1
ATOM 929 O O . GLU A 1 115 ? 4.623 -1.217 12.862 1.00 97.12 115 GLU A O 1
ATOM 934 N N . ASP A 1 116 ? 5.429 -3.012 13.919 1.00 97.38 116 ASP A N 1
ATOM 935 C CA . ASP A 1 116 ? 6.524 -3.239 12.968 1.00 97.38 116 ASP A CA 1
ATOM 936 C C . ASP A 1 116 ? 6.052 -3.469 11.527 1.00 97.38 116 ASP A C 1
ATOM 938 O O . ASP A 1 116 ? 6.683 -2.992 10.583 1.00 97.38 116 ASP A O 1
ATOM 942 N N . TRP A 1 117 ? 4.889 -4.093 11.333 1.00 97.06 117 TRP A N 1
ATOM 943 C CA . TRP A 1 117 ? 4.294 -4.249 10.003 1.00 97.06 117 TRP A CA 1
ATOM 944 C C . TRP A 1 117 ? 3.818 -2.911 9.408 1.00 97.06 117 TRP A C 1
ATOM 946 O O . TRP A 1 117 ? 3.925 -2.698 8.197 1.00 97.06 117 TRP A O 1
ATOM 956 N N . ILE A 1 118 ? 3.347 -1.984 10.252 1.00 97.75 118 ILE A N 1
ATOM 957 C CA . ILE A 1 118 ? 2.996 -0.613 9.855 1.00 97.75 118 ILE A CA 1
ATOM 958 C C . ILE A 1 118 ? 4.271 0.164 9.541 1.00 97.75 118 ILE A C 1
ATOM 960 O O . ILE A 1 118 ? 4.333 0.824 8.503 1.00 97.75 118 ILE A O 1
ATOM 964 N N . LYS A 1 119 ? 5.308 0.058 10.389 1.00 97.75 119 LYS A N 1
ATOM 965 C CA . LYS A 1 119 ? 6.626 0.662 10.128 1.00 97.75 119 LYS A CA 1
ATOM 966 C C . LYS A 1 119 ? 7.170 0.213 8.779 1.00 97.75 119 LYS A C 1
ATOM 968 O O . LYS A 1 119 ? 7.623 1.054 8.011 1.00 97.75 119 LYS A O 1
ATOM 973 N N . LEU A 1 120 ? 7.094 -1.080 8.467 1.00 97.06 120 LEU A N 1
ATOM 974 C CA . LEU A 1 120 ? 7.583 -1.626 7.205 1.00 97.06 120 LEU A CA 1
ATOM 975 C C . LEU A 1 120 ? 6.856 -1.023 5.993 1.00 97.06 120 LEU A C 1
ATOM 977 O O . LEU A 1 120 ? 7.504 -0.595 5.038 1.00 97.06 120 LEU A O 1
ATOM 981 N N . ASP A 1 121 ? 5.522 -0.940 6.030 1.00 95.75 121 ASP A N 1
ATOM 982 C CA . ASP A 1 121 ? 4.746 -0.326 4.944 1.00 95.75 121 ASP A CA 1
ATOM 983 C C . ASP A 1 121 ? 5.002 1.190 4.844 1.00 95.75 121 ASP A C 1
ATOM 985 O O . ASP A 1 121 ? 5.130 1.717 3.739 1.00 95.75 121 ASP A O 1
ATOM 989 N N . LEU A 1 122 ? 5.152 1.893 5.972 1.00 97.12 122 LEU A N 1
ATOM 990 C CA . LEU A 1 122 ? 5.505 3.316 6.002 1.00 97.12 122 LEU A CA 1
ATOM 991 C C . LEU A 1 122 ? 6.903 3.572 5.425 1.00 97.12 122 LEU A C 1
ATOM 993 O O . LEU A 1 122 ? 7.049 4.451 4.579 1.00 97.12 122 LEU A O 1
ATOM 997 N N . LEU A 1 123 ? 7.910 2.780 5.802 1.00 96.38 123 LEU A N 1
ATOM 998 C CA . LEU A 1 123 ? 9.266 2.853 5.244 1.00 96.38 123 LEU A CA 1
ATOM 999 C C . LEU A 1 123 ? 9.280 2.590 3.736 1.00 96.38 123 LEU A C 1
ATOM 1001 O O . LEU A 1 123 ? 10.016 3.246 2.998 1.00 96.38 123 LEU A O 1
ATOM 1005 N N . LEU A 1 124 ? 8.427 1.684 3.252 1.00 94.44 124 LEU A N 1
ATOM 1006 C CA . LEU A 1 124 ? 8.243 1.468 1.820 1.00 94.44 124 LEU A CA 1
ATOM 1007 C C . LEU A 1 124 ? 7.726 2.737 1.125 1.00 94.44 124 LEU A C 1
ATOM 1009 O O . LEU A 1 124 ? 8.232 3.110 0.065 1.00 94.44 124 LEU A O 1
ATOM 1013 N N . ARG A 1 125 ? 6.753 3.440 1.720 1.00 93.88 125 ARG A N 1
ATOM 1014 C CA . ARG A 1 125 ? 6.253 4.723 1.187 1.00 93.88 125 ARG A CA 1
ATOM 1015 C C . ARG A 1 125 ? 7.278 5.841 1.293 1.00 93.88 125 ARG A C 1
ATOM 1017 O O . ARG A 1 125 ? 7.374 6.665 0.382 1.00 93.88 125 ARG A O 1
ATOM 1024 N N . GLU A 1 126 ? 8.054 5.859 2.368 1.00 94.44 126 GLU A N 1
ATOM 1025 C CA . GLU A 1 126 ? 9.143 6.809 2.560 1.00 94.44 126 GLU A CA 1
ATOM 1026 C C . GLU A 1 126 ? 10.185 6.647 1.448 1.00 94.44 126 GLU A C 1
ATOM 1028 O O . GLU A 1 126 ? 10.545 7.616 0.773 1.00 94.44 126 GLU A O 1
ATOM 1033 N N . TRP A 1 127 ? 10.584 5.399 1.182 1.00 93.69 127 TRP A N 1
ATOM 1034 C CA . TRP A 1 127 ? 11.484 5.054 0.090 1.00 93.69 127 TRP A CA 1
ATOM 1035 C C . TRP A 1 127 ? 10.947 5.557 -1.254 1.00 93.69 127 TRP A C 1
ATOM 1037 O O . TRP A 1 127 ? 11.684 6.199 -1.998 1.00 93.69 127 TRP A O 1
ATOM 1047 N N . GLN A 1 128 ? 9.658 5.351 -1.558 1.00 91.06 128 GLN A N 1
ATOM 1048 C CA . GLN A 1 128 ? 9.053 5.846 -2.806 1.00 91.06 128 GLN A CA 1
ATOM 1049 C C . GLN A 1 128 ? 9.137 7.371 -2.931 1.00 91.06 128 GLN A C 1
ATOM 1051 O O . GLN A 1 128 ? 9.502 7.885 -3.992 1.00 91.06 128 GLN A O 1
ATOM 1056 N N . CYS A 1 129 ? 8.846 8.099 -1.849 1.00 92.19 129 CYS A N 1
ATOM 1057 C CA . CYS A 1 129 ? 8.931 9.559 -1.842 1.00 92.19 129 CYS A CA 1
ATOM 1058 C C . CYS A 1 129 ? 10.359 10.029 -2.141 1.00 92.19 129 CYS A C 1
ATOM 1060 O O . CYS A 1 129 ? 10.554 10.891 -3.002 1.00 92.19 129 CYS A O 1
ATOM 1062 N N . TYR A 1 130 ? 11.353 9.437 -1.474 1.00 91.69 130 TYR A N 1
ATOM 1063 C CA . TYR A 1 130 ? 12.758 9.796 -1.662 1.00 91.69 130 TYR A CA 1
ATOM 1064 C C . TYR A 1 130 ? 13.328 9.348 -3.006 1.00 91.69 130 TYR A C 1
ATOM 1066 O O . TYR A 1 130 ? 14.175 10.049 -3.564 1.00 91.69 130 TYR A O 1
ATOM 1074 N N . ASN A 1 131 ? 12.811 8.260 -3.581 1.00 89.50 131 ASN A N 1
ATOM 1075 C CA . ASN A 1 131 ? 13.175 7.816 -4.926 1.00 89.50 131 ASN A CA 1
ATOM 1076 C C . ASN A 1 131 ? 12.762 8.853 -5.963 1.00 89.50 131 ASN A C 1
ATOM 1078 O O . ASN A 1 131 ? 13.572 9.296 -6.778 1.00 89.50 131 ASN A O 1
ATOM 1082 N N . ALA A 1 132 ? 11.514 9.307 -5.874 1.00 88.19 132 ALA A N 1
ATOM 1083 C CA . ALA A 1 132 ? 10.958 10.279 -6.800 1.00 88.19 132 ALA A CA 1
ATOM 1084 C C . ALA A 1 132 ? 11.670 11.645 -6.741 1.00 88.19 132 ALA A C 1
ATOM 1086 O O . ALA A 1 132 ? 11.797 12.306 -7.773 1.00 88.19 132 ALA A O 1
ATOM 1087 N N . ILE A 1 133 ? 12.187 12.057 -5.575 1.00 89.94 133 ILE A N 1
ATOM 1088 C CA . ILE A 1 133 ? 12.976 13.299 -5.438 1.00 89.94 133 ILE A CA 1
ATOM 1089 C C . ILE A 1 133 ? 14.498 13.088 -5.520 1.00 89.94 133 ILE A C 1
ATOM 1091 O O . ILE A 1 133 ? 15.248 14.054 -5.393 1.00 89.94 133 ILE A O 1
ATOM 1095 N N . LYS A 1 134 ? 14.955 11.855 -5.774 1.00 90.19 134 LYS A N 1
ATOM 1096 C CA . LYS A 1 134 ? 16.370 11.468 -5.921 1.00 90.19 134 LYS A CA 1
ATOM 1097 C C . LYS A 1 134 ? 17.243 11.752 -4.687 1.00 90.19 134 LYS A C 1
ATOM 1099 O O . LYS A 1 134 ? 18.432 12.043 -4.827 1.00 90.19 134 LYS A O 1
ATOM 1104 N N . ASP A 1 135 ? 16.687 11.630 -3.480 1.00 91.12 135 ASP A N 1
ATOM 1105 C CA . ASP A 1 135 ? 17.454 11.726 -2.229 1.00 91.12 135 ASP A CA 1
ATOM 1106 C C . ASP A 1 135 ? 18.064 10.364 -1.858 1.00 91.12 135 ASP A C 1
ATOM 1108 O O . ASP A 1 135 ? 17.464 9.535 -1.172 1.00 91.12 135 ASP A O 1
ATOM 1112 N N . VAL A 1 136 ? 19.288 10.126 -2.336 1.00 90.06 136 VAL A N 1
ATOM 1113 C CA . VAL A 1 136 ? 20.003 8.849 -2.165 1.00 90.06 136 VAL A CA 1
ATOM 1114 C C . VAL A 1 136 ? 20.271 8.513 -0.695 1.00 90.06 136 VAL A C 1
ATOM 1116 O O . VAL A 1 136 ? 20.244 7.340 -0.324 1.00 90.06 136 VAL A O 1
ATOM 1119 N N . SER A 1 137 ? 20.522 9.516 0.149 1.00 93.00 137 SER A N 1
ATOM 1120 C CA . SER A 1 137 ? 20.839 9.290 1.563 1.00 93.00 137 SER A CA 1
ATOM 1121 C C . SER A 1 137 ? 19.623 8.736 2.299 1.00 93.00 137 SER A C 1
ATOM 1123 O O . SER A 1 137 ? 19.696 7.701 2.967 1.00 93.00 137 SER A O 1
ATOM 1125 N N . GLN A 1 138 ? 18.469 9.376 2.110 1.00 93.19 138 GLN A N 1
ATOM 1126 C CA . GLN A 1 138 ? 17.240 8.945 2.767 1.00 93.19 138 GLN A CA 1
ATOM 1127 C C . GLN A 1 138 ? 16.710 7.624 2.202 1.00 93.19 138 GLN A C 1
ATOM 1129 O O . GLN A 1 138 ? 16.239 6.778 2.960 1.00 93.19 138 GLN A O 1
ATOM 1134 N N . LEU A 1 139 ? 16.893 7.381 0.901 1.00 89.75 139 LEU A N 1
ATOM 1135 C CA . LEU A 1 139 ? 16.630 6.079 0.282 1.00 89.75 139 LEU A CA 1
ATOM 1136 C C . LEU A 1 139 ? 17.387 4.930 0.955 1.00 89.75 139 LEU A C 1
ATOM 1138 O O . LEU A 1 139 ? 16.815 3.867 1.211 1.00 89.75 139 LEU A O 1
ATOM 1142 N N . GLN A 1 140 ? 18.680 5.123 1.226 1.00 91.25 140 GLN A N 1
ATOM 1143 C CA . GLN A 1 140 ? 19.507 4.110 1.883 1.00 91.25 140 GLN A CA 1
ATOM 1144 C C . GLN A 1 140 ? 19.070 3.869 3.327 1.00 91.25 140 GLN A C 1
ATOM 1146 O O . GLN A 1 140 ? 19.087 2.721 3.773 1.00 91.25 140 GLN A O 1
ATOM 1151 N N . THR A 1 141 ? 18.665 4.922 4.038 1.00 94.25 141 THR A N 1
ATOM 1152 C CA . THR A 1 141 ? 18.122 4.822 5.399 1.00 94.25 141 THR A CA 1
ATOM 1153 C C . THR A 1 141 ? 16.832 4.006 5.417 1.00 94.25 141 THR A C 1
ATOM 1155 O O . THR A 1 141 ? 16.769 3.006 6.131 1.00 94.25 141 THR A O 1
ATOM 1158 N N . ALA A 1 142 ? 15.855 4.345 4.570 1.00 93.69 142 ALA A N 1
ATOM 1159 C CA . ALA A 1 142 ? 14.591 3.613 4.495 1.00 93.69 142 ALA A CA 1
ATOM 1160 C C . ALA A 1 142 ? 14.802 2.142 4.094 1.00 93.69 142 ALA A C 1
ATOM 1162 O O . ALA A 1 142 ? 14.275 1.234 4.733 1.00 93.69 142 ALA A O 1
ATOM 1163 N N . ASN A 1 143 ? 15.646 1.881 3.087 1.00 91.69 143 ASN A N 1
ATOM 1164 C CA . ASN A 1 143 ? 15.975 0.517 2.658 1.00 91.69 143 ASN A CA 1
ATOM 1165 C C . ASN A 1 143 ? 16.654 -0.306 3.763 1.00 91.69 143 ASN A C 1
ATOM 1167 O O . ASN A 1 143 ? 16.377 -1.495 3.895 1.00 91.69 143 ASN A O 1
ATOM 1171 N N . ARG A 1 144 ? 17.535 0.308 4.560 1.00 94.38 144 ARG A N 1
ATOM 1172 C CA . ARG A 1 144 ? 18.161 -0.367 5.701 1.00 94.38 144 ARG A CA 1
ATOM 1173 C C . ARG A 1 144 ? 17.123 -0.744 6.755 1.00 94.38 144 ARG A C 1
ATOM 1175 O O . ARG A 1 144 ? 17.076 -1.908 7.131 1.00 94.38 144 ARG A O 1
ATOM 1182 N N . GLY A 1 145 ? 16.256 0.194 7.139 1.00 95.06 145 GLY A N 1
ATOM 1183 C CA . GLY A 1 145 ? 15.192 -0.066 8.112 1.00 95.06 145 GLY A CA 1
ATOM 1184 C C . GLY A 1 145 ? 14.236 -1.176 7.663 1.00 95.06 145 GLY A C 1
ATOM 1185 O O . GLY A 1 145 ? 13.892 -2.046 8.456 1.00 95.06 145 GLY A O 1
ATOM 1186 N N . MET A 1 146 ? 13.861 -1.213 6.377 1.00 95.06 146 MET A N 1
ATOM 1187 C CA . MET A 1 146 ? 13.020 -2.296 5.845 1.00 95.06 146 MET A CA 1
ATOM 1188 C C . MET A 1 146 ? 13.695 -3.668 5.966 1.00 95.06 146 MET A C 1
ATOM 1190 O O . MET A 1 146 ? 13.040 -4.639 6.339 1.00 95.06 146 MET A O 1
ATOM 1194 N N . ARG A 1 147 ? 14.995 -3.759 5.653 1.00 92.44 147 ARG A N 1
ATOM 1195 C CA . ARG A 1 147 ? 15.754 -5.016 5.750 1.00 92.44 147 ARG A CA 1
ATOM 1196 C C . ARG A 1 147 ? 15.882 -5.490 7.190 1.00 92.44 147 ARG A C 1
ATOM 1198 O O . ARG A 1 147 ? 15.600 -6.650 7.451 1.00 92.44 147 ARG A O 1
ATOM 1205 N N . GLU A 1 148 ? 16.241 -4.589 8.101 1.00 95.38 148 GLU A N 1
ATOM 1206 C CA . GLU A 1 148 ? 16.369 -4.897 9.530 1.00 95.38 148 GLU A CA 1
ATOM 1207 C C . GLU A 1 148 ? 15.051 -5.445 10.103 1.00 95.38 148 GLU A C 1
ATOM 1209 O O . GLU A 1 148 ? 15.069 -6.453 10.805 1.00 95.38 148 GLU A O 1
ATOM 1214 N N . LEU A 1 149 ? 13.904 -4.855 9.737 1.00 96.06 149 LEU A N 1
ATOM 1215 C CA . LEU A 1 149 ? 12.587 -5.353 10.154 1.00 96.06 149 LEU A CA 1
ATOM 1216 C C . LEU A 1 149 ? 12.304 -6.763 9.619 1.00 96.06 149 LEU A C 1
ATOM 1218 O O . LEU A 1 149 ? 11.953 -7.647 10.398 1.00 96.06 149 LEU A O 1
ATOM 1222 N N . ILE A 1 150 ? 12.497 -6.999 8.319 1.00 93.88 150 ILE A N 1
ATOM 1223 C CA . ILE A 1 150 ? 12.240 -8.313 7.702 1.00 93.88 150 ILE A CA 1
ATOM 1224 C C . ILE A 1 150 ? 13.169 -9.397 8.257 1.00 93.88 150 ILE A C 1
ATOM 1226 O O . ILE A 1 150 ? 12.741 -10.529 8.464 1.00 93.88 150 ILE A O 1
ATOM 1230 N N . GLU A 1 151 ? 14.437 -9.070 8.500 1.00 93.94 151 GLU A N 1
ATOM 1231 C CA . GLU A 1 151 ? 15.402 -9.999 9.096 1.00 93.94 151 GLU A CA 1
ATOM 1232 C C . GLU A 1 151 ? 15.054 -10.330 10.555 1.00 93.94 151 GLU A C 1
ATOM 1234 O O . GLU A 1 151 ? 15.359 -11.428 11.025 1.00 93.94 151 GLU A O 1
ATOM 1239 N N . SER A 1 152 ? 14.404 -9.401 11.264 1.00 95.19 152 SER A N 1
ATOM 1240 C CA . SER A 1 152 ? 14.004 -9.574 12.664 1.00 95.19 152 SER A CA 1
ATOM 1241 C C . SER A 1 152 ? 12.698 -10.352 12.860 1.00 95.19 152 SER A C 1
ATOM 1243 O O . SER A 1 152 ? 12.535 -10.985 13.904 1.00 95.19 152 SER A O 1
ATOM 1245 N N . ASP A 1 153 ? 11.797 -10.348 11.872 1.00 94.75 153 ASP A N 1
ATOM 1246 C CA . ASP A 1 153 ? 10.485 -10.989 11.964 1.00 94.75 153 ASP A CA 1
ATOM 1247 C C . ASP A 1 153 ? 10.094 -11.690 10.652 1.00 94.75 153 ASP A C 1
ATOM 1249 O O . ASP A 1 153 ? 9.724 -11.067 9.652 1.00 94.75 153 ASP A O 1
ATOM 1253 N N . VAL A 1 154 ? 10.112 -13.028 10.689 1.00 91.50 154 VAL A N 1
ATOM 1254 C CA . VAL A 1 154 ? 9.723 -13.889 9.562 1.00 91.50 154 VAL A CA 1
ATOM 1255 C C . VAL A 1 154 ? 8.271 -13.669 9.138 1.00 91.50 154 VAL A C 1
ATOM 1257 O O . VAL A 1 154 ? 7.917 -13.904 7.980 1.00 91.50 154 VAL A O 1
ATOM 1260 N N . ASP A 1 155 ? 7.409 -13.188 10.034 1.00 93.88 155 ASP A N 1
ATOM 1261 C CA . ASP A 1 155 ? 6.022 -12.932 9.689 1.00 93.88 155 ASP A CA 1
ATOM 1262 C C . ASP A 1 155 ? 5.872 -11.766 8.702 1.00 93.88 155 ASP A C 1
ATOM 1264 O O . ASP A 1 155 ? 4.909 -11.748 7.926 1.00 93.88 155 ASP A O 1
ATOM 1268 N N . LEU A 1 156 ? 6.850 -10.867 8.610 1.00 95.69 156 LEU A N 1
ATOM 1269 C CA . LEU A 1 156 ? 6.848 -9.759 7.655 1.00 95.69 156 LEU A CA 1
ATOM 1270 C C . LEU A 1 156 ? 7.173 -10.180 6.209 1.00 95.69 156 LEU A C 1
ATOM 1272 O O . LEU A 1 156 ? 7.076 -9.355 5.296 1.00 95.69 156 LEU A O 1
ATOM 1276 N N . GLU A 1 157 ? 7.472 -11.459 5.952 1.00 94.31 157 GLU A N 1
ATOM 1277 C CA . GLU A 1 157 ? 7.767 -11.990 4.611 1.00 94.31 157 GLU A CA 1
ATOM 1278 C C . GLU A 1 157 ? 6.661 -11.662 3.584 1.00 94.31 157 GLU A C 1
ATOM 1280 O O . GLU A 1 157 ? 6.945 -11.407 2.414 1.00 94.31 157 GLU A O 1
ATOM 1285 N N . CYS A 1 158 ? 5.394 -11.563 4.009 1.00 94.00 158 CYS A N 1
ATOM 1286 C CA . CYS A 1 158 ? 4.278 -11.223 3.117 1.00 94.00 158 CYS A CA 1
ATOM 1287 C C . CYS A 1 158 ? 4.340 -9.803 2.520 1.00 94.00 158 CYS A C 1
ATOM 1289 O O . CYS A 1 158 ? 3.585 -9.493 1.595 1.00 94.00 158 CYS A O 1
ATOM 1291 N N . PHE A 1 159 ? 5.208 -8.924 3.028 1.00 93.81 159 PHE A N 1
ATOM 1292 C CA . PHE A 1 159 ? 5.419 -7.576 2.488 1.00 93.81 159 PHE A CA 1
ATOM 1293 C C . PHE A 1 159 ? 6.541 -7.514 1.444 1.00 93.81 159 PHE A C 1
ATOM 1295 O O . PHE A 1 159 ? 6.585 -6.564 0.657 1.00 93.81 159 PHE A O 1
ATOM 1302 N N . ILE A 1 160 ? 7.402 -8.537 1.377 1.00 93.06 160 ILE A N 1
ATOM 1303 C CA . ILE A 1 160 ? 8.546 -8.606 0.456 1.00 93.06 160 ILE A CA 1
ATOM 1304 C C . ILE A 1 160 ? 8.145 -8.357 -1.011 1.00 93.06 160 ILE A C 1
ATOM 1306 O O . ILE A 1 160 ? 8.806 -7.544 -1.664 1.00 93.06 160 ILE A O 1
ATOM 1310 N N . PRO A 1 161 ? 7.053 -8.939 -1.552 1.00 93.00 161 PRO A N 1
ATOM 1311 C CA . PRO A 1 161 ? 6.638 -8.670 -2.929 1.00 93.00 161 PRO A CA 1
ATOM 1312 C C . PRO A 1 161 ? 6.375 -7.186 -3.217 1.00 93.00 161 PRO A C 1
ATOM 1314 O O . PRO A 1 161 ? 6.703 -6.689 -4.295 1.00 93.00 161 PRO A O 1
ATOM 1317 N N . GLY A 1 162 ? 5.815 -6.457 -2.245 1.00 89.12 162 GLY A N 1
ATOM 1318 C CA . GLY A 1 162 ? 5.572 -5.018 -2.356 1.00 89.12 162 GLY A CA 1
ATOM 1319 C C . GLY A 1 162 ? 6.866 -4.204 -2.370 1.00 89.12 162 GLY A C 1
ATOM 1320 O O . GLY A 1 162 ? 6.974 -3.238 -3.125 1.00 89.12 162 GLY A O 1
ATOM 1321 N N . ILE A 1 163 ? 7.862 -4.627 -1.589 1.00 89.06 163 ILE A N 1
ATOM 1322 C CA . ILE A 1 163 ? 9.196 -4.016 -1.568 1.00 89.06 163 ILE A CA 1
ATOM 1323 C C . ILE A 1 163 ? 9.884 -4.210 -2.913 1.00 89.06 163 ILE A C 1
ATOM 1325 O O . ILE A 1 163 ? 10.369 -3.239 -3.491 1.00 89.06 163 ILE A O 1
ATOM 1329 N N . TYR A 1 164 ? 9.860 -5.428 -3.456 1.00 87.56 164 TYR A N 1
ATOM 1330 C CA . TYR A 1 164 ? 10.393 -5.693 -4.789 1.00 87.56 164 TYR A CA 1
ATOM 1331 C C . TYR A 1 164 ? 9.702 -4.843 -5.851 1.00 87.56 164 TYR A C 1
ATOM 1333 O O . TYR A 1 164 ? 10.388 -4.143 -6.589 1.00 87.56 164 TYR A O 1
ATOM 1341 N N . HIS A 1 165 ? 8.365 -4.825 -5.891 1.00 85.69 165 HIS A N 1
ATOM 1342 C CA . HIS A 1 165 ? 7.616 -3.998 -6.844 1.00 85.69 165 HIS A CA 1
ATOM 1343 C C . HIS A 1 165 ? 8.125 -2.548 -6.879 1.00 85.69 165 HIS A C 1
ATOM 1345 O O . HIS A 1 165 ? 8.345 -1.990 -7.948 1.00 85.69 165 HIS A O 1
ATOM 1351 N N . VAL A 1 166 ? 8.361 -1.957 -5.709 1.00 82.88 166 VAL A N 1
ATOM 1352 C CA . VAL A 1 166 ? 8.861 -0.586 -5.577 1.00 82.88 166 VAL A CA 1
ATOM 1353 C C . VAL A 1 166 ? 10.341 -0.460 -5.954 1.00 82.88 166 VAL A C 1
ATOM 1355 O O . VAL A 1 166 ? 10.705 0.412 -6.738 1.00 82.88 166 VAL A O 1
ATOM 1358 N N . MET A 1 167 ? 11.208 -1.336 -5.442 1.00 80.12 167 MET A N 1
ATOM 1359 C CA . MET A 1 167 ? 12.658 -1.272 -5.674 1.00 80.12 167 MET A CA 1
ATOM 1360 C C . MET A 1 167 ? 13.065 -1.537 -7.124 1.00 80.12 167 MET A C 1
ATOM 1362 O O . MET A 1 167 ? 14.177 -1.177 -7.526 1.00 80.12 167 MET A O 1
ATOM 1366 N N . MET A 1 168 ? 12.201 -2.203 -7.886 1.00 82.00 168 MET A N 1
ATOM 1367 C CA . MET A 1 168 ? 12.407 -2.472 -9.302 1.00 82.00 168 MET A CA 1
ATOM 1368 C C . MET A 1 168 ? 12.083 -1.255 -10.181 1.00 82.00 168 MET A C 1
ATOM 1370 O O . MET A 1 168 ? 12.608 -1.169 -11.288 1.00 82.00 168 MET A O 1
ATOM 1374 N N . GLN A 1 169 ? 11.297 -0.280 -9.703 1.00 74.00 169 GLN A N 1
ATOM 1375 C CA . GLN A 1 169 ? 10.975 0.930 -10.468 1.00 74.00 169 GLN A CA 1
ATOM 1376 C C . GLN A 1 169 ? 12.257 1.700 -10.838 1.00 74.00 169 GLN A C 1
ATOM 1378 O O . GLN A 1 169 ? 12.973 2.205 -9.974 1.00 74.00 169 GLN A O 1
ATOM 1383 N N . GLY A 1 170 ? 12.545 1.802 -12.140 1.00 68.06 170 GLY A N 1
ATOM 1384 C CA . GLY A 1 170 ? 13.711 2.522 -12.668 1.00 68.06 170 GLY A CA 1
ATOM 1385 C C . GLY A 1 170 ? 15.004 1.704 -12.793 1.00 68.06 170 GLY A C 1
ATOM 1386 O O . GLY A 1 170 ? 16.050 2.286 -13.087 1.00 68.06 170 GLY A O 1
ATOM 1387 N N . ARG A 1 171 ? 14.960 0.380 -12.593 1.00 75.44 171 ARG A N 1
ATOM 1388 C CA . ARG A 1 171 ? 16.096 -0.522 -12.862 1.00 75.44 171 ARG A CA 1
ATOM 1389 C C . ARG A 1 171 ? 16.116 -1.025 -14.306 1.00 75.44 171 ARG A C 1
ATOM 1391 O O . ARG A 1 171 ? 15.144 -0.877 -15.039 1.00 75.44 171 ARG A O 1
ATOM 1398 N N . LYS A 1 172 ? 17.245 -1.607 -14.719 1.00 72.56 172 LYS A N 1
ATOM 1399 C CA . LYS A 1 172 ? 17.394 -2.264 -16.028 1.00 72.56 172 LYS A CA 1
ATOM 1400 C C . LYS A 1 172 ? 16.890 -3.704 -15.963 1.00 72.56 172 LYS A C 1
ATOM 1402 O O . LYS A 1 172 ? 17.147 -4.377 -14.975 1.00 72.56 172 LYS A O 1
ATOM 1407 N N . GLU A 1 173 ? 16.285 -4.187 -17.046 1.00 67.38 173 GLU A N 1
ATOM 1408 C CA . GLU A 1 173 ? 15.758 -5.555 -17.205 1.00 67.38 173 GLU A CA 1
ATOM 1409 C C . GLU A 1 173 ? 16.723 -6.656 -16.722 1.00 67.38 173 GLU A C 1
ATOM 1411 O O . GLU A 1 173 ? 16.328 -7.543 -15.970 1.00 67.38 173 GLU A O 1
ATOM 1416 N N . SER A 1 174 ? 18.016 -6.549 -17.048 1.00 69.19 174 SER A N 1
ATOM 1417 C CA . SER A 1 174 ? 19.044 -7.533 -16.671 1.00 69.19 174 SER A CA 1
ATOM 1418 C C . SER A 1 174 ? 19.273 -7.690 -15.161 1.00 69.19 174 SER A C 1
ATOM 1420 O O . SER A 1 174 ? 19.963 -8.614 -14.746 1.00 69.19 174 SER A O 1
ATOM 1422 N N . GLU A 1 175 ? 18.767 -6.768 -14.340 1.00 70.69 175 GLU A N 1
ATOM 1423 C CA . GLU A 1 175 ? 18.905 -6.782 -12.877 1.00 70.69 175 GLU A CA 1
ATOM 1424 C C . GLU A 1 175 ? 17.642 -7.296 -12.166 1.00 70.69 175 GLU A C 1
ATOM 1426 O O . GLU A 1 175 ? 17.595 -7.292 -10.934 1.00 70.69 175 GLU A O 1
ATOM 1431 N N . LEU A 1 176 ? 16.600 -7.668 -12.920 1.00 75.69 176 LEU A N 1
ATOM 1432 C CA . LEU A 1 176 ? 15.241 -7.787 -12.392 1.00 75.69 176 LEU A CA 1
ATOM 1433 C C . LEU A 1 176 ? 14.665 -9.196 -12.377 1.00 75.69 176 LEU A C 1
ATOM 1435 O O . LEU A 1 176 ? 13.781 -9.438 -11.560 1.00 75.69 176 LEU A O 1
ATOM 1439 N N . ASP A 1 177 ? 15.143 -10.110 -13.223 1.00 80.56 177 ASP A N 1
ATOM 1440 C CA . ASP A 1 177 ? 14.466 -11.399 -13.412 1.00 80.56 177 ASP A CA 1
ATOM 1441 C C . ASP A 1 177 ? 14.412 -12.217 -12.107 1.00 80.56 177 ASP A C 1
ATOM 1443 O O . ASP A 1 177 ? 13.326 -12.509 -11.609 1.00 80.56 177 ASP A O 1
ATOM 1447 N N . ASP A 1 178 ? 15.553 -12.450 -11.445 1.00 84.69 178 ASP A N 1
ATOM 1448 C CA . ASP A 1 178 ? 15.603 -13.199 -10.175 1.00 84.69 178 ASP A CA 1
ATOM 1449 C C . ASP A 1 178 ? 14.737 -12.560 -9.071 1.00 84.69 178 ASP A C 1
ATOM 1451 O O . ASP A 1 178 ? 14.013 -13.242 -8.341 1.00 84.69 178 ASP A O 1
ATOM 1455 N N . ALA A 1 179 ? 14.792 -11.230 -8.961 1.00 87.12 179 ALA A N 1
ATOM 1456 C CA . ALA A 1 179 ? 14.047 -10.461 -7.968 1.00 87.12 179 ALA A CA 1
ATOM 1457 C C . ALA A 1 179 ? 12.532 -10.540 -8.203 1.00 87.12 179 ALA A C 1
ATOM 1459 O O . ALA A 1 179 ? 11.754 -10.711 -7.261 1.00 87.12 179 ALA A O 1
ATOM 1460 N N . LEU A 1 180 ? 12.111 -10.447 -9.463 1.00 88.31 180 LEU A N 1
ATOM 1461 C CA . LEU A 1 180 ? 10.719 -10.557 -9.864 1.00 88.31 180 LEU A CA 1
ATOM 1462 C C . LEU A 1 180 ? 10.186 -11.979 -9.658 1.00 88.31 180 LEU A C 1
ATOM 1464 O O . LEU A 1 180 ? 9.075 -12.130 -9.145 1.00 88.31 180 LEU A O 1
ATOM 1468 N N . GLN A 1 181 ? 10.949 -13.013 -10.031 1.00 89.56 181 GLN A N 1
ATOM 1469 C CA . GLN A 1 181 ? 10.533 -14.404 -9.829 1.00 89.56 181 GLN A CA 1
ATOM 1470 C C . GLN A 1 181 ? 10.337 -14.709 -8.342 1.00 89.56 181 GLN A C 1
ATOM 1472 O O . GLN A 1 181 ? 9.322 -15.305 -7.965 1.00 89.56 181 GLN A O 1
ATOM 1477 N N . GLU A 1 182 ? 11.250 -14.252 -7.481 1.00 91.62 182 GLU A N 1
ATOM 1478 C CA . GLU A 1 182 ? 11.101 -14.429 -6.034 1.00 91.62 182 GLU A CA 1
ATOM 1479 C C . GLU A 1 182 ? 9.900 -13.635 -5.493 1.00 91.62 182 GLU A C 1
ATOM 1481 O O . GLU A 1 182 ? 9.093 -14.178 -4.735 1.00 91.62 182 GLU A O 1
ATOM 1486 N N . ALA A 1 183 ? 9.695 -12.393 -5.947 1.00 93.56 183 ALA A N 1
ATOM 1487 C CA . ALA A 1 183 ? 8.530 -11.592 -5.568 1.00 93.56 183 ALA A CA 1
ATOM 1488 C C . ALA A 1 183 ? 7.202 -12.261 -5.965 1.00 93.56 183 ALA A C 1
ATOM 1490 O O . ALA A 1 183 ? 6.274 -12.320 -5.155 1.00 93.56 183 ALA A O 1
ATOM 1491 N N . LEU A 1 184 ? 7.107 -12.806 -7.182 1.00 94.06 184 LEU A N 1
ATOM 1492 C CA . LEU A 1 184 ? 5.926 -13.529 -7.665 1.00 94.06 184 LEU A CA 1
ATOM 1493 C C . LEU A 1 184 ? 5.698 -14.828 -6.889 1.00 94.06 184 LEU A C 1
ATOM 1495 O O . LEU A 1 184 ? 4.558 -15.154 -6.556 1.00 94.06 184 LEU A O 1
ATOM 1499 N N . LYS A 1 185 ? 6.763 -15.569 -6.576 1.00 95.69 185 LYS A N 1
ATOM 1500 C CA . LYS A 1 185 ? 6.697 -16.791 -5.764 1.00 95.69 185 LYS A CA 1
ATOM 1501 C C . LYS A 1 185 ? 6.158 -16.503 -4.364 1.00 95.69 185 LYS A C 1
ATOM 1503 O O . LYS A 1 185 ? 5.257 -17.211 -3.910 1.00 95.69 185 LYS A O 1
ATOM 1508 N N . ILE A 1 186 ? 6.649 -15.455 -3.704 1.00 95.75 186 ILE A N 1
ATOM 1509 C CA . ILE A 1 186 ? 6.160 -15.052 -2.380 1.00 95.75 186 ILE A CA 1
ATOM 1510 C C . ILE A 1 186 ? 4.720 -14.524 -2.478 1.00 95.75 186 ILE A C 1
ATOM 1512 O O . ILE A 1 186 ? 3.873 -14.925 -1.684 1.00 95.75 186 ILE A O 1
ATOM 1516 N N . ALA A 1 187 ? 4.386 -13.700 -3.476 1.00 95.75 187 ALA A N 1
ATOM 1517 C CA . ALA A 1 187 ? 3.016 -13.209 -3.654 1.00 95.75 187 ALA A CA 1
ATOM 1518 C C . ALA A 1 187 ? 2.010 -14.360 -3.842 1.00 95.75 187 ALA A C 1
ATOM 1520 O O . ALA A 1 187 ? 0.947 -14.347 -3.227 1.00 95.75 187 ALA A O 1
ATOM 1521 N N . ARG A 1 188 ? 2.380 -15.404 -4.600 1.00 95.12 188 ARG A N 1
ATOM 1522 C CA . ARG A 1 188 ? 1.582 -16.635 -4.743 1.00 95.12 188 ARG A CA 1
ATOM 1523 C C . ARG A 1 188 ? 1.455 -17.413 -3.435 1.00 95.12 188 ARG A C 1
ATOM 1525 O O . ARG A 1 188 ? 0.368 -17.891 -3.133 1.00 95.12 188 ARG A O 1
ATOM 1532 N N . LYS A 1 189 ? 2.534 -17.533 -2.649 1.00 95.50 189 LYS A N 1
ATOM 1533 C CA . LYS A 1 189 ? 2.514 -18.190 -1.325 1.00 95.50 189 LYS A CA 1
ATOM 1534 C C . LYS A 1 189 ? 1.466 -17.564 -0.399 1.00 95.50 189 LYS A C 1
ATOM 1536 O O . LYS A 1 189 ? 0.839 -18.287 0.369 1.00 95.50 189 LYS A O 1
ATOM 1541 N N . TYR A 1 190 ? 1.284 -16.248 -0.480 1.00 95.00 190 TYR A N 1
ATOM 1542 C CA . TYR A 1 190 ? 0.323 -15.505 0.336 1.00 95.00 190 TYR A CA 1
ATOM 1543 C C . TYR A 1 190 ? -0.998 -15.195 -0.371 1.00 95.00 190 TYR A C 1
ATOM 1545 O O . TYR A 1 190 ? -1.795 -14.488 0.228 1.00 95.00 190 TYR A O 1
ATOM 1553 N N . ASP A 1 191 ? -1.236 -15.688 -1.593 1.00 95.25 191 ASP A N 1
ATOM 1554 C CA . ASP A 1 191 ? -2.423 -15.369 -2.410 1.00 95.25 191 ASP A CA 1
ATOM 1555 C C . ASP A 1 191 ? -2.687 -13.848 -2.542 1.00 95.25 191 ASP A C 1
ATOM 1557 O O . ASP A 1 191 ? -3.817 -13.357 -2.504 1.00 95.25 191 ASP A O 1
ATOM 1561 N N . ASP A 1 192 ? -1.616 -13.055 -2.642 1.00 94.75 192 ASP A N 1
ATOM 1562 C CA . ASP A 1 192 ? -1.709 -11.596 -2.727 1.00 94.75 192 ASP A CA 1
ATOM 1563 C C . ASP A 1 192 ? -1.962 -11.143 -4.171 1.00 94.75 192 ASP A C 1
ATOM 1565 O O . ASP A 1 192 ? -1.075 -10.617 -4.851 1.00 94.75 192 ASP A O 1
ATOM 1569 N N . LEU A 1 193 ? -3.192 -11.361 -4.639 1.00 93.44 193 LEU A N 1
ATOM 1570 C CA . LEU A 1 193 ? -3.616 -11.066 -6.010 1.00 93.44 193 LEU A CA 1
ATOM 1571 C C . LEU A 1 193 ? -3.391 -9.598 -6.406 1.00 93.44 193 LEU A C 1
ATOM 1573 O O . LEU A 1 193 ? -2.959 -9.331 -7.526 1.00 93.44 193 LEU A O 1
ATOM 1577 N N . VAL A 1 194 ? -3.596 -8.651 -5.480 1.00 91.62 194 VAL A N 1
ATOM 1578 C CA . VAL A 1 194 ? -3.339 -7.217 -5.716 1.00 91.62 194 VAL A CA 1
ATOM 1579 C C . VAL A 1 194 ? -1.866 -6.969 -6.050 1.00 91.62 194 VAL A C 1
ATOM 1581 O O . VAL A 1 194 ? -1.551 -6.187 -6.948 1.00 91.62 194 VAL A O 1
ATOM 1584 N N . VAL A 1 195 ? -0.938 -7.604 -5.329 1.00 92.25 195 VAL A N 1
ATOM 1585 C CA . VAL A 1 195 ? 0.494 -7.444 -5.613 1.00 92.25 195 VAL A CA 1
ATOM 1586 C C . VAL A 1 195 ? 0.908 -8.244 -6.846 1.00 92.25 195 VAL A C 1
ATOM 1588 O O . VAL A 1 195 ? 1.715 -7.749 -7.632 1.00 92.25 195 VAL A O 1
ATOM 1591 N N . MET A 1 196 ? 0.324 -9.421 -7.080 1.00 94.25 196 MET A N 1
ATOM 1592 C CA . MET A 1 196 ? 0.572 -10.197 -8.300 1.00 94.25 196 MET A CA 1
ATOM 1593 C C . MET A 1 196 ? 0.212 -9.416 -9.566 1.00 94.25 196 MET A C 1
ATOM 1595 O O . MET A 1 196 ? 1.040 -9.352 -10.475 1.00 94.25 196 MET A O 1
ATOM 1599 N N . ALA A 1 197 ? -0.963 -8.778 -9.614 1.00 92.50 197 ALA A N 1
ATOM 1600 C CA . ALA A 1 197 ? -1.384 -7.959 -10.755 1.00 92.50 197 ALA A CA 1
ATOM 1601 C C . ALA A 1 197 ? -0.346 -6.871 -11.079 1.00 92.50 197 ALA A C 1
ATOM 1603 O O . ALA A 1 197 ? 0.087 -6.714 -12.222 1.00 92.50 197 ALA A O 1
ATOM 1604 N N . ARG A 1 198 ? 0.152 -6.190 -10.041 1.00 90.56 198 ARG A N 1
ATOM 1605 C CA . ARG A 1 198 ? 1.175 -5.141 -10.165 1.00 90.56 198 ARG A CA 1
ATOM 1606 C C . ARG A 1 198 ? 2.526 -5.676 -10.626 1.00 90.56 198 ARG A C 1
ATOM 1608 O O . ARG A 1 198 ? 3.164 -5.054 -11.469 1.00 90.56 198 ARG A O 1
ATOM 1615 N N . LEU A 1 199 ? 2.967 -6.818 -10.099 1.00 92.44 199 LEU A N 1
ATOM 1616 C CA . LEU A 1 199 ? 4.220 -7.453 -10.519 1.00 92.44 199 LEU A CA 1
ATOM 1617 C C . LEU A 1 199 ? 4.158 -7.902 -11.985 1.00 92.44 199 LEU A C 1
ATOM 1619 O O . LEU A 1 199 ? 5.133 -7.715 -12.708 1.00 92.44 199 LEU A O 1
ATOM 1623 N N . PHE A 1 200 ? 3.020 -8.425 -12.453 1.00 92.81 200 PHE A N 1
ATOM 1624 C CA . PHE A 1 200 ? 2.835 -8.763 -13.867 1.00 92.81 200 PHE A CA 1
ATOM 1625 C C . PHE A 1 200 ? 2.824 -7.529 -14.771 1.00 92.81 200 PHE A C 1
ATOM 1627 O O . PHE A 1 200 ? 3.501 -7.535 -15.799 1.00 92.81 200 PHE A O 1
ATOM 1634 N N . ALA A 1 201 ? 2.118 -6.463 -14.386 1.00 90.56 201 ALA A N 1
ATOM 1635 C CA . ALA A 1 201 ? 2.117 -5.207 -15.137 1.00 90.56 201 ALA A CA 1
ATOM 1636 C C . ALA A 1 201 ? 3.524 -4.588 -15.218 1.00 90.56 201 ALA A C 1
ATOM 1638 O O . ALA A 1 201 ? 3.939 -4.110 -16.274 1.00 90.56 201 ALA A O 1
ATOM 1639 N N . LEU A 1 202 ? 4.278 -4.643 -14.118 1.00 88.62 202 LEU A N 1
ATOM 1640 C CA . LEU A 1 202 ? 5.658 -4.174 -14.063 1.00 88.62 202 LEU A CA 1
ATOM 1641 C C . LEU A 1 202 ? 6.585 -5.023 -14.943 1.00 88.62 202 LEU A C 1
ATOM 1643 O O . LEU A 1 202 ? 7.370 -4.465 -15.704 1.00 88.62 202 LEU A O 1
ATOM 1647 N N . ASN A 1 203 ? 6.464 -6.354 -14.888 1.00 89.56 203 ASN A N 1
ATOM 1648 C CA . ASN A 1 203 ? 7.226 -7.252 -15.756 1.00 89.56 203 ASN A CA 1
ATOM 1649 C C . ASN A 1 203 ? 6.973 -6.947 -17.233 1.00 89.56 203 ASN A C 1
ATOM 1651 O O . ASN A 1 203 ? 7.910 -6.777 -18.005 1.00 89.56 203 ASN A O 1
ATOM 1655 N N . ALA A 1 204 ? 5.696 -6.810 -17.602 1.00 90.25 204 ALA A N 1
ATOM 1656 C CA . ALA A 1 204 ? 5.292 -6.478 -18.957 1.00 90.25 204 ALA A CA 1
ATOM 1657 C C . ALA A 1 204 ? 5.932 -5.168 -19.437 1.00 90.25 204 ALA A C 1
ATOM 1659 O O . ALA A 1 204 ? 6.392 -5.091 -20.571 1.00 90.25 204 ALA A O 1
ATOM 1660 N N . ALA A 1 205 ? 6.004 -4.151 -18.572 1.00 88.12 205 ALA A N 1
ATOM 1661 C CA . ALA A 1 205 ? 6.641 -2.880 -18.899 1.00 88.12 205 ALA A CA 1
ATOM 1662 C C . ALA A 1 205 ? 8.154 -3.008 -19.152 1.00 88.12 205 ALA A C 1
ATOM 1664 O O . ALA A 1 205 ? 8.672 -2.280 -19.996 1.00 88.12 205 ALA A O 1
ATOM 1665 N N . PHE A 1 206 ? 8.849 -3.915 -18.457 1.00 86.25 206 PHE A N 1
ATOM 1666 C CA . PHE A 1 206 ? 10.287 -4.133 -18.646 1.00 86.25 206 PHE A CA 1
ATOM 1667 C C . PHE A 1 206 ? 10.617 -4.913 -19.912 1.00 86.25 206 PHE A C 1
ATOM 1669 O O . PHE A 1 206 ? 11.523 -4.518 -20.638 1.00 86.25 206 PHE A O 1
ATOM 1676 N N . ILE A 1 207 ? 9.879 -5.988 -20.184 1.00 88.69 207 ILE A N 1
ATOM 1677 C CA . ILE A 1 207 ? 10.191 -6.902 -21.291 1.00 88.69 207 ILE A CA 1
ATOM 1678 C C . ILE A 1 207 ? 9.551 -6.483 -22.617 1.00 88.69 207 ILE A C 1
ATOM 1680 O O . ILE A 1 207 ? 9.807 -7.100 -23.640 1.00 88.69 207 ILE A O 1
ATOM 1684 N N . ARG A 1 208 ? 8.697 -5.450 -22.640 1.00 89.75 208 ARG A N 1
ATOM 1685 C CA . ARG A 1 208 ? 7.988 -5.029 -23.864 1.00 89.75 208 ARG A CA 1
ATOM 1686 C C . ARG A 1 208 ? 8.928 -4.752 -25.033 1.00 89.75 208 ARG A C 1
ATOM 1688 O O . ARG A 1 208 ? 8.578 -5.048 -26.170 1.00 89.75 208 ARG A O 1
ATOM 1695 N N . ASP A 1 209 ? 10.093 -4.179 -24.750 1.00 87.50 209 ASP A N 1
ATOM 1696 C CA . ASP A 1 209 ? 11.042 -3.776 -25.785 1.00 87.50 209 ASP A CA 1
ATOM 1697 C C . ASP A 1 209 ? 11.915 -4.959 -26.273 1.00 87.50 209 ASP A C 1
ATOM 1699 O O . ASP A 1 209 ? 12.586 -4.835 -27.300 1.00 87.50 209 ASP A O 1
ATOM 1703 N N . THR A 1 210 ? 11.896 -6.107 -25.577 1.00 89.56 210 THR A N 1
ATOM 1704 C CA . THR A 1 210 ? 12.686 -7.318 -25.887 1.00 89.56 210 THR A CA 1
ATOM 1705 C C . THR A 1 210 ? 11.834 -8.517 -26.323 1.00 89.56 210 THR A C 1
ATOM 1707 O O . THR A 1 210 ? 12.250 -9.260 -27.213 1.00 89.56 210 THR A O 1
ATOM 1710 N N . ASP A 1 211 ? 10.639 -8.688 -25.755 1.00 93.31 211 ASP A N 1
ATOM 1711 C CA . ASP A 1 211 ? 9.661 -9.738 -26.059 1.00 93.31 211 ASP A CA 1
ATOM 1712 C C . ASP A 1 211 ? 8.219 -9.202 -25.923 1.00 93.31 211 ASP A C 1
ATOM 1714 O O . ASP A 1 211 ? 7.551 -9.332 -24.892 1.00 93.31 211 ASP A O 1
ATOM 1718 N N . GLU A 1 212 ? 7.720 -8.592 -27.002 1.00 95.00 212 GLU A N 1
ATOM 1719 C CA . GLU A 1 212 ? 6.375 -8.002 -27.071 1.00 95.00 212 GLU A CA 1
ATOM 1720 C C . GLU A 1 212 ? 5.261 -9.026 -26.787 1.00 95.00 212 GLU A C 1
ATOM 1722 O O . GLU A 1 212 ? 4.293 -8.722 -26.087 1.00 95.00 212 GLU A O 1
ATOM 1727 N N . ALA A 1 213 ? 5.409 -10.262 -27.274 1.00 96.12 213 ALA A N 1
ATOM 1728 C CA . ALA A 1 213 ? 4.396 -11.302 -27.112 1.00 96.12 213 ALA A CA 1
ATOM 1729 C C . ALA A 1 213 ? 4.290 -11.775 -25.655 1.00 96.12 213 ALA A C 1
ATOM 1731 O O . ALA A 1 213 ? 3.190 -12.060 -25.166 1.00 96.12 213 ALA A O 1
ATOM 1732 N N . LEU A 1 214 ? 5.416 -11.878 -24.942 1.00 93.25 214 LEU A N 1
ATOM 1733 C CA . LEU A 1 214 ? 5.406 -12.175 -23.512 1.00 93.25 214 LEU A CA 1
ATOM 1734 C C . LEU A 1 214 ? 4.885 -10.984 -22.696 1.00 93.25 214 LEU A C 1
ATOM 1736 O O . LEU A 1 214 ? 4.097 -11.191 -21.769 1.00 93.25 214 LEU A O 1
ATOM 1740 N N . ALA A 1 215 ? 5.247 -9.753 -23.067 1.00 92.56 215 ALA A N 1
ATOM 1741 C CA . ALA A 1 215 ? 4.724 -8.546 -22.431 1.00 92.56 215 ALA A CA 1
ATOM 1742 C C . ALA A 1 215 ? 3.195 -8.464 -22.524 1.00 92.56 215 ALA A C 1
ATOM 1744 O O . ALA A 1 215 ? 2.528 -8.207 -21.519 1.00 92.56 215 ALA A O 1
ATOM 1745 N N . GLU A 1 216 ? 2.623 -8.739 -23.699 1.00 94.44 216 GLU A N 1
ATOM 1746 C CA . GLU A 1 216 ? 1.173 -8.743 -23.907 1.00 94.44 216 GLU A CA 1
ATOM 1747 C C . GLU A 1 216 ? 0.475 -9.771 -23.006 1.00 94.44 216 GLU A C 1
ATOM 1749 O O . GLU A 1 216 ? -0.518 -9.446 -22.353 1.00 94.44 216 GLU A O 1
ATOM 1754 N N . LYS A 1 217 ? 1.037 -10.980 -22.875 1.00 95.19 217 LYS A N 1
ATOM 1755 C CA . LYS A 1 217 ? 0.521 -11.999 -21.943 1.00 95.19 217 LYS A CA 1
ATOM 1756 C C . LYS A 1 217 ? 0.565 -11.523 -20.495 1.00 95.19 217 LYS A C 1
ATOM 1758 O O . LYS A 1 217 ? -0.398 -11.724 -19.760 1.00 95.19 217 LYS A O 1
ATOM 1763 N N . CYS A 1 218 ? 1.656 -10.891 -20.067 1.00 93.19 218 CYS A N 1
ATOM 1764 C CA . CYS A 1 218 ? 1.763 -10.358 -18.711 1.00 93.19 218 CYS A CA 1
ATOM 1765 C C . CYS A 1 218 ? 0.750 -9.231 -18.451 1.00 93.19 218 CYS A C 1
ATOM 1767 O O . CYS A 1 218 ? 0.099 -9.243 -17.406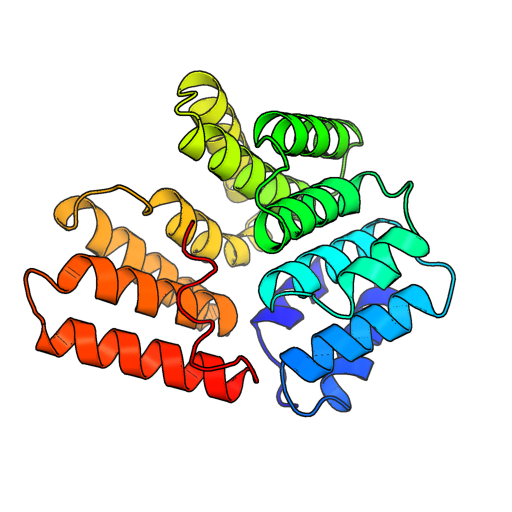 1.00 93.19 218 CYS A O 1
ATOM 1769 N N . PHE A 1 219 ? 0.549 -8.307 -19.397 1.00 93.56 219 PHE A N 1
ATOM 1770 C CA . PHE A 1 219 ? -0.504 -7.291 -19.281 1.00 93.56 219 PHE A CA 1
ATOM 1771 C C . PHE A 1 219 ? -1.905 -7.904 -19.252 1.00 93.56 219 PHE A C 1
ATOM 1773 O O . PHE A 1 219 ? -2.746 -7.441 -18.485 1.00 93.56 219 PHE A O 1
ATOM 1780 N N . HIS A 1 220 ? -2.158 -8.944 -20.049 1.00 93.56 220 HIS A N 1
ATOM 1781 C CA . HIS A 1 220 ? -3.428 -9.664 -20.030 1.00 93.56 220 HIS A CA 1
ATOM 1782 C C . HIS A 1 220 ? -3.706 -10.269 -18.651 1.00 93.56 220 HIS A C 1
ATOM 1784 O O . HIS A 1 220 ? -4.748 -9.988 -18.069 1.00 93.56 220 HIS A O 1
ATOM 1790 N N . PHE A 1 221 ? -2.748 -11.007 -18.080 1.00 93.69 221 PHE A N 1
ATOM 1791 C CA . PHE A 1 221 ? -2.896 -11.580 -16.739 1.00 93.69 221 PHE A CA 1
ATOM 1792 C C . PHE A 1 221 ? -3.095 -10.515 -15.656 1.00 93.69 221 PHE A C 1
ATOM 1794 O O . PHE A 1 221 ? -3.917 -10.698 -14.762 1.00 93.69 221 PHE A O 1
ATOM 1801 N N . ALA A 1 222 ? -2.367 -9.396 -15.724 1.00 93.06 222 ALA A N 1
ATOM 1802 C CA . ALA A 1 222 ? -2.563 -8.290 -14.787 1.00 93.06 222 ALA A CA 1
ATOM 1803 C C . ALA A 1 222 ? -3.991 -7.726 -14.864 1.00 93.06 222 ALA A C 1
ATOM 1805 O O . ALA A 1 222 ? -4.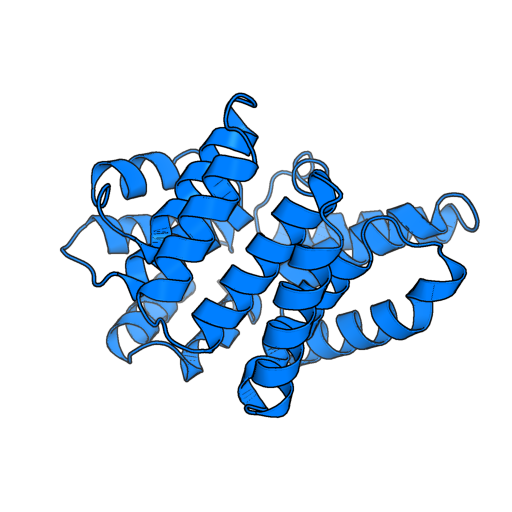608 -7.475 -13.833 1.00 93.06 222 ALA A O 1
ATOM 1806 N N . ARG A 1 223 ? -4.532 -7.577 -16.080 1.00 91.56 223 ARG A N 1
ATOM 1807 C CA . ARG A 1 223 ? -5.898 -7.093 -16.306 1.00 91.56 223 ARG A CA 1
ATOM 1808 C C . ARG A 1 223 ? -6.966 -8.067 -15.828 1.00 91.56 223 ARG A C 1
ATOM 1810 O O . ARG A 1 223 ? -7.923 -7.614 -15.217 1.00 91.56 223 ARG A O 1
ATOM 1817 N N . GLU A 1 224 ? -6.803 -9.365 -16.077 1.00 93.44 224 GLU A N 1
ATOM 1818 C CA . GLU A 1 224 ? -7.729 -10.388 -15.570 1.00 93.44 224 GLU A CA 1
ATOM 1819 C C . GLU A 1 224 ? -7.800 -10.350 -14.039 1.00 93.44 224 GLU A C 1
ATOM 1821 O O . GLU A 1 224 ? -8.889 -10.341 -13.471 1.00 93.44 224 GLU A O 1
ATOM 1826 N N . LEU A 1 225 ? -6.647 -10.239 -13.368 1.00 92.69 225 LEU A N 1
ATOM 1827 C CA . LEU A 1 225 ? -6.605 -10.095 -11.912 1.00 92.69 225 LEU A CA 1
ATOM 1828 C C . LEU A 1 225 ? -7.280 -8.802 -11.440 1.00 92.69 225 LEU A C 1
ATOM 1830 O O . LEU A 1 225 ? -8.037 -8.831 -10.474 1.00 92.69 225 LEU A O 1
ATOM 1834 N N . ASP A 1 226 ? -7.029 -7.673 -12.101 1.00 91.06 226 ASP A N 1
ATOM 1835 C CA . ASP A 1 226 ? -7.663 -6.399 -11.750 1.00 91.06 226 ASP A CA 1
ATOM 1836 C C . ASP A 1 226 ? -9.191 -6.444 -11.942 1.00 91.06 226 ASP A C 1
ATOM 1838 O O . ASP A 1 226 ? -9.929 -5.936 -11.094 1.00 91.06 226 ASP A O 1
ATOM 1842 N N . GLU A 1 227 ? -9.675 -7.093 -13.005 1.00 90.69 227 GLU A N 1
ATOM 1843 C CA . GLU A 1 227 ? -11.102 -7.328 -13.256 1.00 90.69 227 GLU A CA 1
ATOM 1844 C C . GLU A 1 227 ? -11.727 -8.213 -12.164 1.00 90.69 227 GLU A C 1
ATOM 1846 O O . GLU A 1 227 ? -12.763 -7.844 -11.603 1.00 90.69 227 GLU A O 1
ATOM 1851 N N . ASP A 1 228 ? -11.062 -9.307 -11.776 1.00 91.38 228 ASP A N 1
ATOM 1852 C CA . ASP A 1 228 ? -11.480 -10.182 -10.668 1.00 91.38 228 ASP A CA 1
ATOM 1853 C C . ASP A 1 228 ? -11.499 -9.450 -9.309 1.00 91.38 228 ASP A C 1
ATOM 1855 O O . ASP A 1 228 ? -12.299 -9.764 -8.421 1.00 91.38 228 ASP A O 1
ATOM 1859 N N . LEU A 1 229 ? -10.634 -8.446 -9.136 1.00 91.00 229 LEU A N 1
ATOM 1860 C CA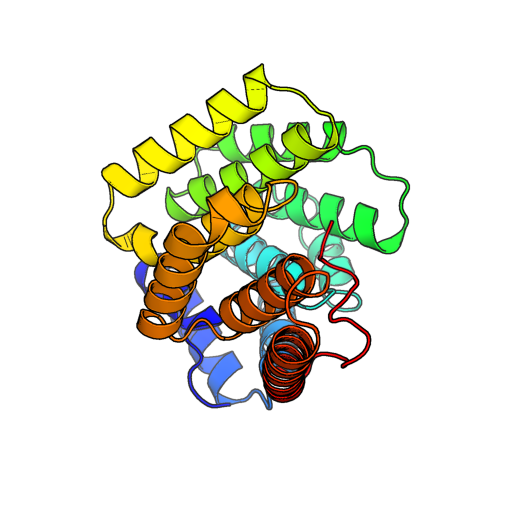 . LEU A 1 229 ? -10.574 -7.584 -7.950 1.00 91.00 229 LEU A CA 1
ATOM 1861 C C . LEU A 1 229 ? -11.600 -6.431 -7.990 1.00 91.00 229 LEU A C 1
ATOM 1863 O O . LEU A 1 229 ? -11.741 -5.696 -7.004 1.00 91.00 229 LEU A O 1
ATOM 1867 N N . GLY A 1 230 ? -12.344 -6.275 -9.089 1.00 90.25 230 GLY A N 1
ATOM 1868 C CA . GLY A 1 230 ? -13.344 -5.221 -9.278 1.00 90.25 230 GLY A CA 1
ATOM 1869 C C . GLY A 1 230 ? -12.751 -3.849 -9.624 1.00 90.25 230 GLY A C 1
ATOM 1870 O O . GLY A 1 230 ? -13.432 -2.821 -9.485 1.00 90.25 230 GLY A O 1
ATOM 1871 N N . PHE A 1 231 ? -11.484 -3.789 -10.040 1.00 87.50 231 PHE A N 1
ATOM 1872 C CA . PHE A 1 231 ? -10.855 -2.559 -10.518 1.00 87.50 231 PHE A CA 1
ATOM 1873 C C . PHE A 1 231 ? -11.304 -2.220 -11.945 1.00 87.50 231 PHE A C 1
ATOM 1875 O O . PHE A 1 231 ? -11.744 -3.073 -12.711 1.00 87.50 231 PHE A O 1
ATOM 1882 N N . ASP A 1 232 ? -11.229 -0.934 -12.305 1.00 79.44 232 ASP A N 1
ATOM 1883 C CA . ASP A 1 232 ? -11.477 -0.520 -13.689 1.00 79.44 232 ASP A CA 1
ATOM 1884 C C . ASP A 1 232 ? -10.284 -0.981 -14.547 1.00 79.44 232 ASP A C 1
ATOM 1886 O O . ASP A 1 232 ? -9.153 -0.612 -14.216 1.00 79.44 232 ASP A O 1
ATOM 1890 N N . PRO A 1 233 ? -10.485 -1.714 -15.659 1.00 64.88 233 PRO A N 1
ATOM 1891 C CA . PRO A 1 233 ? -9.407 -2.138 -16.559 1.00 64.88 233 PRO A CA 1
ATOM 1892 C C . PRO A 1 233 ? -8.547 -0.979 -17.085 1.00 64.88 233 PRO A C 1
ATOM 1894 O O . PRO A 1 233 ? -7.418 -1.182 -17.526 1.00 64.88 233 PRO A O 1
ATOM 1897 N N . LYS A 1 234 ? -9.065 0.256 -17.057 1.00 64.88 234 LYS A N 1
ATOM 1898 C CA . LYS A 1 234 ? -8.321 1.469 -17.430 1.00 64.88 234 LYS A CA 1
ATOM 1899 C C . LYS A 1 234 ? -7.426 2.010 -16.306 1.00 64.88 234 LYS A C 1
ATOM 1901 O O . LYS A 1 234 ? -6.580 2.860 -16.575 1.00 64.88 234 LYS A O 1
ATOM 1906 N N . SER A 1 235 ? -7.597 1.539 -15.069 1.00 61.47 235 SER A N 1
ATOM 1907 C CA . SER A 1 235 ? -6.862 1.992 -13.875 1.00 61.47 235 SER A CA 1
ATOM 1908 C C . SER A 1 235 ? -5.499 1.326 -13.676 1.00 61.47 235 SER A C 1
ATOM 1910 O O . SER A 1 235 ? -4.672 1.866 -12.941 1.00 61.47 235 SER A O 1
ATOM 1912 N N . VAL A 1 236 ? -5.218 0.233 -14.401 1.00 49.84 236 VAL A N 1
ATOM 1913 C CA . VAL A 1 236 ? -3.958 -0.545 -14.353 1.00 49.84 236 VAL A CA 1
ATOM 1914 C C . VAL A 1 236 ? -2.719 0.362 -14.504 1.00 49.84 236 VAL A C 1
ATOM 1916 O O . VAL A 1 236 ? -1.640 0.068 -13.997 1.00 49.84 236 VAL A O 1
ATOM 1919 N N . TYR A 1 237 ? -2.878 1.517 -15.157 1.00 47.44 237 TYR A N 1
ATOM 1920 C CA . TYR A 1 237 ? -1.792 2.437 -15.489 1.00 47.44 237 TYR A CA 1
ATOM 1921 C C . TYR A 1 237 ? -1.607 3.621 -14.524 1.00 47.44 237 TYR A C 1
ATOM 1923 O O . TYR A 1 237 ? -0.622 4.345 -14.663 1.00 47.44 237 TYR A O 1
ATOM 1931 N N . SER A 1 238 ? -2.499 3.860 -13.551 1.00 41.41 238 SER A N 1
ATOM 1932 C CA . SER A 1 238 ? -2.454 5.102 -12.753 1.00 41.41 238 SER A CA 1
ATOM 1933 C C . SER A 1 238 ? -1.658 5.016 -11.445 1.00 41.41 238 SER A C 1
ATOM 1935 O O . SER A 1 238 ? -1.439 6.044 -10.811 1.00 41.41 238 SER A O 1
ATOM 1937 N N . LEU A 1 239 ? -1.220 3.823 -11.027 1.00 42.31 239 LEU A N 1
ATOM 1938 C CA . LEU A 1 239 ? -0.465 3.619 -9.776 1.00 42.31 239 LEU A CA 1
ATOM 1939 C C . LEU A 1 239 ? 1.004 3.213 -9.995 1.00 42.31 239 LEU A C 1
ATOM 1941 O O . LEU A 1 239 ? 1.696 2.878 -9.037 1.00 42.31 239 LEU A O 1
ATOM 1945 N N . ALA A 1 240 ? 1.489 3.262 -11.239 1.00 36.22 240 ALA A N 1
ATOM 1946 C CA . ALA A 1 240 ? 2.872 2.947 -11.604 1.00 36.22 240 ALA A CA 1
ATOM 1947 C C . ALA A 1 240 ? 3.879 4.091 -11.328 1.00 36.22 240 ALA A C 1
ATOM 1949 O O . ALA A 1 240 ? 4.989 4.055 -11.858 1.00 36.22 240 ALA A O 1
ATOM 1950 N N . ILE A 1 241 ? 3.516 5.090 -10.512 1.00 36.50 241 ILE A N 1
ATOM 1951 C CA . ILE A 1 241 ? 4.374 6.235 -10.150 1.00 36.50 241 ILE A CA 1
ATOM 1952 C C . ILE A 1 241 ? 4.598 6.260 -8.643 1.00 36.50 241 ILE A C 1
ATOM 1954 O O . ILE A 1 241 ? 3.589 6.343 -7.905 1.00 36.50 241 ILE A O 1
#

Sequence (241 aa):
MKTLGSVTKYYKFVDPGTRIMLENQMDTAADYKDFVRRFCTAVTSEESHDERVYLAARLALHYGGHDSMPRLVKKYPSSVLARPYYLLFLRHTYGDMPLMRVAESIREALDSTPEDWIKLDLLLREWQCYNAIKDVSQLQTANRGMRELIESDVDLECFIPGIYHVMMQGRKESELDDALQEALKIARKYDDLVVMARLFALNAAFIRDTDEALAEKCFHFARELDEDLGFDPKSVYSLAI

Foldseek 3Di:
DPDALLQCLCVVPDDPVLNVLLVVLVVPAPFQVSSLQSQLVVPLVDPDDLVSLLVSLVSLLLQLNPPRLVSSCVRCVPRLLNVLSNLVSCCLVPVPRQLVVSLVSLVSNVVVVDDLLSLLVSLLSNLLSCVVVVVVVSNVVSVVSNVVSCVVDVSSLLCLLVSLLSVCQPDAPVVRPVSLVVSLVSCVVSNSLSSQLSSLQSNLVRCCVPDVPSSVVSLVSSLVSCVRNVHDSVCSPSPSD

pLDDT: mean 90.91, std 10.15, range [36.22, 98.12]

Radius of gyration: 17.25 Å; chains: 1; bounding box: 41×38×44 Å